Protein AF-A0A268TWY1-F1 (afdb_monomer_lite)

Sequence (242 aa):
MKTYKTYKIPLEKITDVQGEFKSITSDSEFVYIQSEIELKDPFMETQLPTHYLESIKEALDYAKIKATTQMNQACDKHLEKLTSNALGTPHIYDMAQEDQINLMGLVLAGIDSFFRCAPIDDPFNKQNIPHTKVQLKKLYADALEYKAKMLFKCGELKEAINQAQTLQALQAIDWIDEKESEDKEKAEDIRDKEGIQTQEITPSQNNQNNENSNQEKTQDVIEGIKDDEEITKQTTLQKERK

pLDDT: mean 78.97, std 26.67, range [24.75, 98.81]

Secondary structure (DSSP, 8-state):
-PPPEEEEEEGGGGGG--S---EEEE-SSEEEEEESSPP-TT-EEEPPPHHHHHHHHHHHHHHHHHHHHHHHHHHHHHHSEEEE-TTSS-EEEE-SHHHHHHHHHHHHHT--EEEEEEETTSTT--EEEEE-HHHHHHHHHHHHHHHHHHHHHHHHHHHHHHH--SHHHHHT-----HHHHHHHHHHHHHHHHS-------------------------------------------PPP--

Structure (mmCIF, N/CA/C/O backbone):
data_AF-A0A268TWY1-F1
#
_entry.id   AF-A0A268TWY1-F1
#
loop_
_atom_site.group_PDB
_atom_site.id
_atom_site.type_symbol
_atom_site.label_atom_id
_atom_site.label_alt_id
_atom_site.label_comp_id
_atom_site.label_asym_id
_atom_site.label_entity_id
_atom_site.label_seq_id
_atom_site.pdbx_PDB_ins_code
_atom_site.Cartn_x
_atom_site.Cartn_y
_atom_site.Cartn_z
_atom_site.occupancy
_atom_site.B_iso_or_equiv
_atom_site.auth_seq_id
_atom_site.auth_comp_id
_atom_site.auth_asym_id
_atom_site.auth_atom_id
_atom_site.pdbx_PDB_model_num
ATOM 1 N N . MET A 1 1 ? -28.627 -14.259 16.189 1.00 51.75 1 MET A N 1
ATOM 2 C CA . MET A 1 1 ? -27.837 -13.036 16.448 1.00 51.75 1 MET A CA 1
ATOM 3 C C . MET A 1 1 ? -27.935 -12.763 17.940 1.00 51.75 1 MET A C 1
ATOM 5 O O . MET A 1 1 ? -29.055 -12.672 18.426 1.00 51.75 1 MET A O 1
ATOM 9 N N . LYS A 1 2 ? -26.824 -12.768 18.684 1.00 69.81 2 LYS A N 1
ATOM 10 C CA . LYS A 1 2 ? -26.854 -12.486 20.128 1.00 69.81 2 LYS A CA 1
ATOM 11 C C . LYS A 1 2 ? -27.040 -10.984 20.333 1.00 69.81 2 LYS A C 1
ATOM 13 O O . LYS A 1 2 ? -26.284 -10.201 19.767 1.00 69.81 2 LYS A O 1
ATOM 18 N N . THR A 1 3 ? -28.060 -10.591 21.086 1.00 81.00 3 THR A N 1
ATOM 19 C CA . THR A 1 3 ? -28.339 -9.189 21.418 1.00 81.00 3 THR A CA 1
ATOM 20 C C . THR A 1 3 ? -27.816 -8.899 22.815 1.00 81.00 3 THR A C 1
ATOM 22 O O . THR A 1 3 ? -28.296 -9.488 23.780 1.00 81.00 3 THR A O 1
ATOM 25 N N . TYR A 1 4 ? -26.844 -8.000 22.918 1.00 89.06 4 TYR A N 1
ATOM 26 C CA . TYR A 1 4 ? -26.320 -7.542 24.199 1.00 89.06 4 TYR A CA 1
ATOM 27 C C . TYR A 1 4 ? -27.035 -6.262 24.621 1.00 89.06 4 TYR A C 1
ATOM 29 O O . TYR A 1 4 ? -27.199 -5.344 23.818 1.00 89.06 4 TYR A O 1
ATOM 37 N N . LYS A 1 5 ? -27.427 -6.200 25.892 1.00 93.12 5 LYS A N 1
ATOM 38 C CA . LYS A 1 5 ? -27.892 -4.981 26.553 1.00 93.12 5 LYS A CA 1
ATOM 39 C C . LYS A 1 5 ? -26.765 -4.407 27.399 1.00 93.12 5 LYS A C 1
ATOM 41 O O . LYS A 1 5 ? -25.999 -5.162 28.003 1.00 93.12 5 LYS A O 1
ATOM 46 N N . THR A 1 6 ? -26.674 -3.084 27.447 1.00 94.44 6 THR A N 1
ATOM 47 C CA . THR A 1 6 ? -25.702 -2.382 28.287 1.00 94.44 6 THR A CA 1
ATOM 48 C C . THR A 1 6 ? -26.359 -2.020 29.613 1.00 94.44 6 THR A C 1
ATOM 50 O O . THR A 1 6 ? -27.484 -1.524 29.645 1.00 94.44 6 THR A O 1
ATOM 53 N N . TYR A 1 7 ? -25.646 -2.252 30.707 1.00 96.00 7 TYR A N 1
ATOM 54 C CA . TYR A 1 7 ? -26.075 -1.885 32.051 1.00 96.00 7 TYR A CA 1
ATOM 55 C C . TYR A 1 7 ? -24.999 -1.051 32.726 1.00 96.00 7 TYR A C 1
ATOM 57 O O . TYR A 1 7 ? -23.812 -1.214 32.443 1.00 96.00 7 TYR A O 1
ATOM 65 N N . LYS A 1 8 ? -25.420 -0.193 33.649 1.00 96.44 8 LYS A N 1
ATOM 66 C CA . LYS A 1 8 ? -24.540 0.493 34.590 1.00 96.44 8 LYS A CA 1
ATOM 67 C C . LYS A 1 8 ? -24.849 0.061 36.019 1.00 96.44 8 LYS A C 1
ATOM 69 O O . LYS A 1 8 ? -26.013 -0.144 36.359 1.00 96.44 8 LYS A O 1
ATOM 74 N N . ILE A 1 9 ? -23.817 -0.060 36.843 1.00 96.38 9 ILE A N 1
ATOM 75 C CA . ILE A 1 9 ? -23.914 -0.346 38.278 1.00 96.38 9 ILE A CA 1
ATOM 76 C C . ILE A 1 9 ? -23.147 0.736 39.050 1.00 96.38 9 ILE A C 1
ATOM 78 O O . ILE A 1 9 ? -22.030 1.064 38.637 1.00 96.38 9 ILE A O 1
ATOM 82 N N . PRO A 1 10 ? -23.715 1.323 40.122 1.00 96.56 10 PRO A N 1
ATOM 83 C CA . PRO A 1 10 ? -22.981 2.259 40.970 1.00 96.56 10 PRO A CA 1
ATOM 84 C C . PRO A 1 10 ? -21.735 1.600 41.563 1.00 96.56 10 PRO A C 1
ATOM 86 O O . PRO A 1 10 ? -21.787 0.436 41.970 1.00 96.56 10 PRO A O 1
ATOM 89 N N . LEU A 1 11 ? -20.629 2.336 41.660 1.00 94.00 11 LEU A N 1
ATOM 90 C CA . LEU A 1 11 ? -19.379 1.833 42.241 1.00 94.00 11 LEU A CA 1
ATOM 91 C C . LEU A 1 11 ? -19.575 1.299 43.667 1.00 94.00 11 LEU A C 1
ATOM 93 O O . LEU A 1 11 ? -19.038 0.241 43.995 1.00 94.00 11 LEU A O 1
ATOM 97 N N . GLU A 1 12 ? -20.405 1.954 44.488 1.00 94.88 12 GLU A N 1
ATOM 98 C CA . GLU A 1 12 ? -20.707 1.477 45.844 1.00 94.88 12 GLU A CA 1
ATOM 99 C C . GLU A 1 12 ? -21.495 0.155 45.895 1.00 94.88 12 GLU A C 1
ATOM 101 O O . GLU A 1 12 ? -21.585 -0.458 46.955 1.00 94.88 12 GLU A O 1
ATOM 106 N N . LYS A 1 13 ? -22.074 -0.288 44.771 1.00 94.12 13 LYS A N 1
ATOM 107 C CA . LYS A 1 13 ? -22.907 -1.496 44.668 1.00 94.12 13 LYS A CA 1
ATOM 108 C C . LYS A 1 13 ? -22.196 -2.689 44.042 1.00 94.12 13 LYS A C 1
ATOM 110 O O . LYS A 1 13 ? -22.770 -3.772 43.991 1.00 94.12 13 LYS A O 1
ATOM 115 N N . ILE A 1 14 ? -20.943 -2.541 43.610 1.00 90.62 14 ILE A N 1
ATOM 116 C CA . ILE A 1 14 ? -20.189 -3.630 42.965 1.00 90.62 14 ILE A CA 1
ATOM 117 C C . ILE A 1 14 ? -19.980 -4.819 43.910 1.00 90.62 14 ILE A C 1
ATOM 119 O O . ILE A 1 14 ? -20.007 -5.964 43.474 1.00 90.62 14 ILE A O 1
ATOM 123 N N . THR A 1 15 ? -19.802 -4.573 45.208 1.00 90.31 15 THR A N 1
ATOM 124 C CA . THR A 1 15 ? -19.641 -5.646 46.202 1.00 90.31 15 THR A CA 1
ATOM 125 C C . THR A 1 15 ? -20.940 -6.385 46.516 1.00 90.31 15 THR A C 1
ATOM 127 O O . THR A 1 15 ? -20.891 -7.461 47.106 1.00 90.31 15 THR A O 1
ATOM 130 N N . ASP A 1 16 ? -22.089 -5.824 46.127 1.00 90.25 16 ASP A N 1
ATOM 131 C CA . ASP A 1 16 ? -23.415 -6.383 46.410 1.00 90.25 16 ASP A CA 1
ATOM 132 C C . ASP A 1 16 ? -23.839 -7.421 45.351 1.00 90.25 16 ASP A C 1
ATOM 134 O O . ASP A 1 16 ? -24.857 -8.095 45.512 1.00 90.25 16 ASP A O 1
ATOM 138 N N . VAL A 1 17 ? -23.069 -7.572 44.267 1.00 89.56 17 VAL A N 1
ATOM 139 C CA . VAL A 1 17 ? -23.379 -8.477 43.153 1.00 89.56 17 VAL A CA 1
ATOM 140 C C . VAL A 1 17 ? -22.420 -9.666 43.098 1.00 89.56 17 VAL A C 1
ATOM 142 O O . VAL A 1 17 ? -21.231 -9.549 43.380 1.00 89.56 17 VAL A O 1
ATOM 145 N N . GLN A 1 18 ? -22.942 -10.835 42.719 1.00 85.81 18 GLN A N 1
ATOM 146 C CA . GLN A 1 18 ? -22.162 -12.061 42.531 1.00 85.81 18 GLN A CA 1
ATOM 147 C C . GLN A 1 18 ? -22.182 -12.482 41.063 1.00 85.81 18 GLN A C 1
ATOM 149 O O . GLN A 1 18 ? -23.231 -12.461 40.420 1.00 85.81 18 GLN A O 1
ATOM 154 N N . GLY A 1 19 ? -21.024 -12.895 40.550 1.00 85.62 19 GLY A N 1
ATOM 155 C CA . GLY A 1 19 ? -20.860 -13.382 39.182 1.00 85.62 19 GLY A CA 1
ATOM 156 C C . GLY A 1 19 ? -19.637 -12.789 38.492 1.00 85.62 19 GLY A C 1
ATOM 157 O O . GLY A 1 19 ? -18.980 -11.888 39.013 1.00 85.62 19 GLY A O 1
ATOM 158 N N . GLU A 1 20 ? -19.340 -13.306 37.305 1.00 84.50 20 GLU A N 1
ATOM 159 C CA . GLU A 1 20 ? -18.300 -12.765 36.435 1.00 84.50 20 GLU A CA 1
ATOM 160 C C . GLU A 1 20 ? -18.941 -11.855 35.388 1.00 84.50 20 GLU A C 1
ATOM 162 O O . GLU A 1 20 ? -19.721 -12.301 34.545 1.00 84.50 20 GLU A O 1
ATOM 167 N N . PHE A 1 21 ? -18.608 -10.567 35.442 1.00 89.25 21 PHE A N 1
ATOM 168 C CA . PHE A 1 21 ? -19.095 -9.570 34.495 1.00 89.25 21 PHE A CA 1
ATOM 169 C C . PHE A 1 21 ? -17.917 -8.934 33.770 1.00 89.25 21 PHE A C 1
ATOM 171 O O . PHE A 1 21 ? -16.936 -8.520 34.387 1.00 89.25 21 PHE A O 1
ATOM 178 N N . LYS A 1 22 ? -18.028 -8.815 32.447 1.00 87.44 22 LYS A N 1
ATOM 179 C CA . LYS A 1 22 ? -17.039 -8.102 31.644 1.00 87.44 22 LYS A CA 1
ATOM 180 C C . LYS A 1 22 ? -17.378 -6.613 31.630 1.00 87.44 22 LYS A C 1
ATOM 182 O O . LYS A 1 22 ? -18.395 -6.216 31.058 1.00 87.44 22 LYS A O 1
ATOM 187 N N . SER A 1 23 ? -16.524 -5.800 32.247 1.00 91.44 23 SER A N 1
ATOM 188 C CA . SER A 1 23 ? -16.617 -4.344 32.153 1.00 91.44 23 SER A CA 1
ATOM 189 C C . SER A 1 23 ? -16.174 -3.844 30.781 1.00 91.44 23 SER A C 1
ATOM 191 O O . SER A 1 23 ? -15.291 -4.407 30.131 1.00 91.44 23 SER A O 1
ATOM 193 N N . ILE A 1 24 ? -16.847 -2.790 30.331 1.00 91.81 24 ILE A N 1
ATOM 194 C CA . ILE A 1 24 ? -16.605 -2.105 29.060 1.00 91.81 24 ILE A CA 1
ATOM 195 C C . ILE A 1 24 ? -15.850 -0.806 29.319 1.00 91.81 24 ILE A C 1
ATOM 197 O O . ILE A 1 24 ? -14.862 -0.512 28.653 1.00 91.81 24 ILE A O 1
ATOM 201 N N . THR A 1 25 ? -16.339 -0.035 30.290 1.00 94.38 25 THR A N 1
ATOM 202 C CA . THR A 1 25 ? -15.771 1.234 30.745 1.00 94.38 25 THR A CA 1
ATOM 203 C C . THR A 1 25 ? -16.265 1.538 32.161 1.00 94.38 25 THR A C 1
ATOM 205 O O . THR A 1 25 ? -17.149 0.852 32.686 1.00 94.38 25 THR A O 1
ATOM 208 N N . SER A 1 26 ? -15.720 2.581 32.773 1.00 93.12 26 SER A N 1
ATOM 209 C CA . SER A 1 26 ? -16.168 3.129 34.051 1.00 93.12 26 SER A CA 1
ATOM 210 C C . SER A 1 26 ? -15.988 4.640 34.064 1.00 93.12 26 SER A C 1
ATOM 212 O O . SER A 1 26 ? -15.044 5.153 33.464 1.00 93.12 26 SER A O 1
ATOM 214 N N . ASP A 1 27 ? -16.852 5.332 34.792 1.00 92.00 27 ASP A N 1
ATOM 215 C C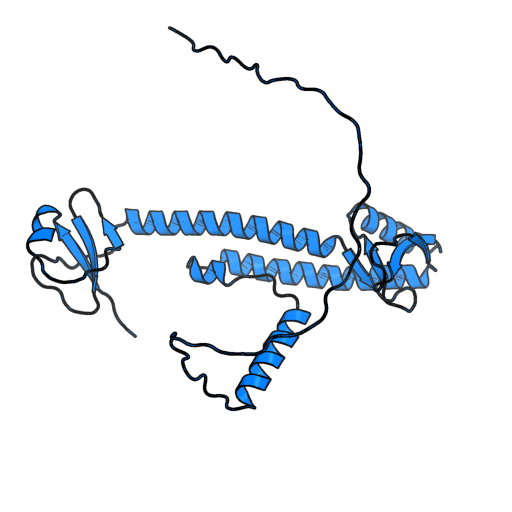A . ASP A 1 27 ? -16.653 6.728 35.172 1.00 92.00 27 ASP A CA 1
ATOM 216 C C . ASP A 1 27 ? -16.493 6.838 36.700 1.00 92.00 27 ASP A C 1
ATOM 218 O O . ASP A 1 27 ? -16.206 5.847 37.374 1.00 92.00 27 ASP A O 1
ATOM 222 N N . SER A 1 28 ? -16.600 8.048 37.253 1.00 91.69 28 SER A N 1
ATOM 223 C CA . SER A 1 28 ? -16.446 8.281 38.693 1.00 91.69 28 SER A CA 1
ATOM 224 C C . SER A 1 28 ? -17.581 7.714 39.546 1.00 91.69 28 SER A C 1
ATOM 226 O O . SER A 1 28 ? -17.425 7.637 40.761 1.00 91.69 28 SER A O 1
ATOM 228 N N . GLU A 1 29 ? -18.713 7.358 38.941 1.00 94.69 29 GLU A N 1
ATOM 229 C CA . GLU A 1 29 ? -19.929 6.937 39.641 1.00 94.69 29 GLU A CA 1
ATOM 230 C C . GLU A 1 29 ? -20.347 5.508 39.270 1.00 94.69 29 GLU A C 1
ATOM 232 O O . GLU A 1 29 ? -20.854 4.772 40.118 1.00 94.69 29 GLU A O 1
ATOM 237 N N . PHE A 1 30 ? -20.106 5.082 38.029 1.00 96.12 30 PHE A N 1
ATOM 238 C CA . PHE A 1 30 ? -20.634 3.841 37.478 1.00 96.12 30 PHE A CA 1
ATOM 239 C C . PHE A 1 30 ? -19.580 2.979 36.782 1.00 96.12 30 PHE A C 1
ATOM 241 O O . PHE A 1 30 ? -18.659 3.464 36.124 1.00 96.12 30 PHE A O 1
ATOM 248 N N . VAL A 1 31 ? -19.803 1.665 36.828 1.00 95.19 31 VAL A N 1
ATOM 249 C CA . VAL A 1 31 ? -19.175 0.688 35.929 1.00 95.19 31 VAL A CA 1
ATOM 250 C C . VAL A 1 31 ? -20.198 0.229 34.898 1.00 95.19 31 VAL A C 1
ATOM 252 O O . VAL A 1 31 ? -21.339 -0.081 35.242 1.00 95.19 31 VAL A O 1
ATOM 255 N N . TYR A 1 32 ? -19.786 0.168 33.633 1.00 95.56 32 TYR A N 1
ATOM 256 C CA . TYR A 1 32 ? -20.631 -0.230 32.511 1.00 95.56 32 TYR A CA 1
ATOM 257 C C . TYR A 1 32 ? -20.261 -1.631 32.044 1.00 95.56 32 TYR A C 1
ATOM 259 O O . TYR A 1 32 ? -19.088 -1.930 31.811 1.00 95.56 32 TYR A O 1
ATOM 267 N N . ILE A 1 33 ? -21.267 -2.481 31.876 1.00 94.75 33 ILE A N 1
ATOM 268 C CA . ILE A 1 33 ? -21.121 -3.879 31.463 1.00 94.75 33 ILE A CA 1
ATOM 269 C C . ILE A 1 33 ? -22.103 -4.203 30.333 1.00 94.75 33 ILE A C 1
ATOM 271 O O . ILE A 1 33 ? -23.112 -3.518 30.158 1.00 94.75 33 ILE A O 1
ATOM 275 N N . GLN A 1 34 ? -21.838 -5.277 29.591 1.00 93.44 34 GLN A N 1
ATOM 276 C CA . GLN A 1 34 ? -22.787 -5.851 28.633 1.00 93.44 34 GLN A CA 1
ATOM 277 C C . GLN A 1 34 ? -23.204 -7.248 29.065 1.00 93.44 34 GLN A C 1
ATOM 279 O O . GLN A 1 34 ? -22.385 -8.033 29.540 1.00 93.44 34 GLN A O 1
ATOM 284 N N . SER A 1 35 ? -24.479 -7.564 28.857 1.00 91.12 35 SER A N 1
ATOM 285 C CA . SER A 1 35 ? -25.044 -8.874 29.164 1.00 91.12 35 SER A CA 1
ATOM 286 C C . SER A 1 35 ? -26.061 -9.293 28.103 1.00 91.12 35 SER A C 1
ATOM 288 O O . SER A 1 35 ? -26.823 -8.468 27.597 1.00 91.12 35 SER A O 1
ATOM 290 N N . GLU A 1 36 ? -26.063 -10.584 27.761 1.00 91.06 36 GLU A N 1
ATOM 291 C CA . GLU A 1 36 ? -27.090 -11.213 26.910 1.00 91.06 36 GLU A CA 1
ATOM 292 C C . GLU A 1 36 ? -28.387 -11.465 27.688 1.00 91.06 36 GLU A C 1
ATOM 294 O O . GLU A 1 36 ? -29.464 -11.547 27.101 1.00 91.06 36 GLU A O 1
ATOM 299 N N . ILE A 1 37 ? -28.277 -11.601 29.012 1.00 90.38 37 ILE A N 1
ATOM 300 C CA . ILE A 1 37 ? -29.405 -11.826 29.911 1.00 90.38 37 ILE A CA 1
ATOM 301 C C . ILE A 1 37 ? -29.848 -10.522 30.565 1.00 90.38 37 ILE A C 1
ATOM 303 O O . ILE A 1 37 ? -29.058 -9.588 30.747 1.00 90.38 37 ILE A O 1
ATOM 307 N N . GLU A 1 38 ? -31.122 -10.479 30.939 1.00 91.31 38 GLU A N 1
ATOM 308 C CA . GLU A 1 38 ? -31.678 -9.366 31.694 1.00 91.31 38 GLU A CA 1
ATOM 309 C C . GLU A 1 38 ? -31.109 -9.355 33.111 1.00 91.31 38 GLU A C 1
ATOM 311 O O . GLU A 1 38 ? -31.254 -10.324 33.861 1.00 91.31 38 GLU A O 1
ATOM 316 N N . LEU A 1 39 ? -30.436 -8.261 33.460 1.00 91.81 39 LEU A N 1
ATOM 317 C CA . LEU A 1 39 ? -29.896 -8.054 34.794 1.00 91.81 39 LEU A CA 1
ATOM 318 C C . LEU A 1 39 ? -30.879 -7.216 35.603 1.00 91.81 39 LEU A C 1
ATOM 320 O O . LEU A 1 39 ? -31.464 -6.258 35.101 1.00 91.81 39 LEU A O 1
ATOM 324 N N . LYS A 1 40 ? -31.080 -7.618 36.856 1.00 91.31 40 LYS A N 1
ATOM 325 C CA . LYS A 1 40 ? -31.964 -6.932 37.801 1.00 91.31 40 LYS A CA 1
ATOM 326 C C . LYS A 1 40 ? -31.157 -5.975 38.674 1.00 91.31 40 LYS A C 1
ATOM 328 O O . LYS A 1 40 ? -29.941 -5.885 38.536 1.00 91.31 40 LYS A O 1
ATOM 333 N N . ASP A 1 41 ? -31.839 -5.282 39.577 1.00 91.12 41 ASP A N 1
ATOM 334 C CA . ASP A 1 41 ? -31.214 -4.448 40.607 1.00 91.12 41 ASP A CA 1
ATOM 335 C C . ASP A 1 41 ? -29.976 -5.135 41.231 1.00 91.12 41 ASP A C 1
ATOM 337 O O . ASP A 1 41 ? -30.044 -6.338 41.519 1.00 91.12 41 ASP A O 1
ATOM 341 N N . PRO A 1 42 ? -28.837 -4.428 41.387 1.00 93.88 42 PRO A N 1
ATOM 342 C CA . PRO A 1 42 ? -28.617 -2.982 41.212 1.00 93.88 42 PRO A CA 1
ATOM 343 C C . PRO A 1 42 ? -28.226 -2.537 39.785 1.00 93.88 42 PRO A C 1
ATOM 345 O O . PRO A 1 42 ? -27.809 -1.394 39.585 1.00 93.88 42 PRO A O 1
ATOM 348 N N . PHE A 1 43 ? -28.317 -3.416 38.780 1.00 95.75 43 PHE A N 1
ATOM 349 C CA . PHE A 1 43 ? -27.979 -3.077 37.395 1.00 95.75 43 PHE A CA 1
ATOM 350 C C . PHE A 1 43 ? -29.089 -2.253 36.733 1.00 95.75 43 PHE A C 1
ATOM 352 O O . PHE A 1 43 ? -30.253 -2.649 36.710 1.00 95.75 43 PHE A O 1
ATOM 359 N N . MET A 1 44 ? -28.717 -1.120 36.136 1.00 94.75 44 MET A N 1
ATOM 360 C CA . MET A 1 44 ? -29.630 -0.232 35.415 1.00 94.75 44 MET A CA 1
ATOM 361 C C . MET A 1 44 ? -29.345 -0.291 33.917 1.00 94.75 44 MET A C 1
ATOM 363 O O . MET A 1 44 ? -28.248 0.072 33.489 1.00 94.75 44 MET A O 1
ATOM 367 N N . GLU A 1 45 ? -30.321 -0.735 33.119 1.00 95.56 45 GLU A N 1
ATOM 368 C CA . GLU A 1 45 ? -30.208 -0.730 31.655 1.00 95.56 45 GLU A CA 1
ATOM 369 C C . GLU A 1 45 ? -29.953 0.703 31.159 1.00 95.56 45 GLU A C 1
ATOM 371 O O . GLU A 1 45 ? -30.578 1.666 31.609 1.00 95.56 45 GLU A O 1
ATOM 376 N N . THR A 1 46 ? -28.987 0.858 30.260 1.00 94.62 46 THR A N 1
ATOM 377 C CA . THR A 1 46 ? -28.544 2.156 29.748 1.00 94.62 46 THR A CA 1
ATOM 378 C C . THR A 1 46 ? -28.000 2.011 28.330 1.00 94.62 46 THR A C 1
ATOM 380 O O . THR A 1 46 ? -27.758 0.910 27.842 1.00 94.62 46 THR A O 1
ATOM 383 N N . GLN A 1 47 ? -27.769 3.136 27.662 1.00 92.75 47 GLN A N 1
ATOM 384 C CA . GLN A 1 47 ? -26.915 3.181 26.477 1.00 92.75 47 GLN A CA 1
ATOM 385 C C . GLN A 1 47 ? -25.440 3.268 26.882 1.00 92.75 47 GLN A C 1
ATOM 387 O O . GLN A 1 47 ? -25.118 3.623 28.021 1.00 92.75 47 GLN A O 1
ATOM 392 N N . LEU A 1 48 ? -24.546 2.946 25.942 1.00 91.31 48 LEU A N 1
ATOM 393 C CA . LEU A 1 48 ? -23.113 3.161 26.134 1.00 91.31 48 LEU A CA 1
ATOM 394 C C . LEU A 1 48 ? -22.829 4.650 26.391 1.00 91.31 48 LEU A C 1
ATOM 396 O O . LEU A 1 48 ? -23.426 5.500 25.726 1.00 91.31 48 LEU A O 1
ATOM 400 N N . PRO A 1 49 ? -21.913 4.979 27.316 1.00 91.62 49 PRO A N 1
ATOM 401 C CA . PRO A 1 49 ? -21.551 6.364 27.580 1.00 91.62 49 PRO A CA 1
ATOM 402 C C . PRO A 1 49 ? -20.958 7.055 26.357 1.00 91.62 49 PRO A C 1
ATOM 404 O O . PRO A 1 49 ? -20.121 6.479 25.660 1.00 91.62 49 PRO A O 1
ATOM 407 N N . THR A 1 50 ? -21.311 8.326 26.153 1.00 92.56 50 THR A N 1
ATOM 408 C CA . THR A 1 50 ? -20.787 9.136 25.042 1.00 92.56 50 THR A CA 1
ATOM 409 C C . THR A 1 50 ? -19.259 9.183 25.034 1.00 92.56 50 THR A C 1
ATOM 411 O O . THR A 1 50 ? -18.662 8.931 23.994 1.00 92.56 50 THR A O 1
ATOM 414 N N . HIS A 1 51 ? -18.622 9.384 26.195 1.00 90.19 51 HIS A N 1
ATOM 415 C CA . HIS A 1 51 ? -17.157 9.445 26.314 1.00 90.19 51 HIS A CA 1
ATOM 416 C C . HIS A 1 51 ? -16.458 8.160 25.833 1.00 90.19 51 HIS A C 1
ATOM 418 O O . HIS A 1 51 ? -15.333 8.198 25.344 1.00 90.19 51 HIS A O 1
ATOM 424 N N . TYR A 1 52 ? -17.117 7.005 25.972 1.00 92.12 52 TYR A N 1
ATOM 425 C CA . TYR A 1 52 ? -16.586 5.721 25.522 1.00 92.12 52 TYR A CA 1
ATOM 426 C C . TYR A 1 52 ? -16.732 5.547 24.008 1.00 92.12 52 TYR A C 1
ATOM 428 O O . TYR A 1 52 ? -15.833 5.039 23.344 1.00 92.12 52 TYR A O 1
ATOM 436 N N . LEU A 1 53 ? -17.850 6.004 23.440 1.00 92.38 53 LEU A N 1
ATOM 437 C CA . LEU A 1 53 ? -18.037 6.023 21.989 1.00 92.38 53 LEU A CA 1
ATOM 438 C C . LEU A 1 53 ? -17.040 6.975 21.314 1.00 92.38 53 LEU A C 1
ATOM 440 O O . LEU A 1 53 ? -16.479 6.638 20.273 1.00 92.38 53 LEU A O 1
ATOM 444 N N . GLU A 1 54 ? -16.794 8.133 21.926 1.00 94.50 54 GLU A N 1
ATOM 445 C CA . GLU A 1 54 ? -15.784 9.095 21.481 1.00 94.50 54 GLU A CA 1
ATOM 446 C C . GLU A 1 54 ? -14.377 8.498 21.549 1.00 94.50 54 GLU A C 1
ATOM 448 O O . GLU A 1 54 ? -13.664 8.546 20.550 1.00 94.50 54 GLU A O 1
ATOM 453 N N . SER A 1 55 ? -14.002 7.839 22.651 1.00 93.31 55 SER A N 1
ATOM 454 C CA . SER A 1 55 ? -12.667 7.240 22.774 1.00 93.31 55 SER A CA 1
ATOM 455 C C . SER A 1 55 ? -12.422 6.094 21.785 1.00 93.31 55 SER A C 1
ATOM 457 O O . SER A 1 55 ? -11.331 5.995 21.221 1.00 93.31 55 SER A O 1
ATOM 459 N N . ILE A 1 56 ? -13.431 5.258 21.496 1.00 94.06 56 ILE A N 1
ATOM 460 C CA . ILE A 1 56 ? -13.335 4.249 20.427 1.00 94.06 56 ILE A CA 1
ATOM 461 C C . ILE A 1 56 ? -13.149 4.922 19.069 1.00 94.06 56 ILE A C 1
ATOM 463 O O . ILE A 1 56 ? -12.325 4.473 18.268 1.00 94.06 56 ILE A O 1
ATOM 467 N N . LYS A 1 57 ? -13.924 5.975 18.791 1.00 95.31 57 LYS A N 1
ATOM 468 C CA . LYS A 1 57 ? -13.846 6.699 17.524 1.00 95.31 57 LYS A CA 1
ATOM 469 C C . LYS A 1 57 ? -12.465 7.325 17.336 1.00 95.31 57 LYS A C 1
ATOM 471 O O . LYS A 1 57 ? -11.858 7.124 16.291 1.00 95.31 57 LYS A O 1
ATOM 476 N N . GLU A 1 58 ? -11.940 8.004 18.351 1.00 96.25 58 GLU A N 1
ATOM 477 C CA . GLU A 1 58 ? -10.593 8.583 18.328 1.00 96.25 58 GLU A CA 1
ATOM 478 C C . GLU A 1 58 ? -9.514 7.516 18.115 1.00 96.25 58 GLU A C 1
ATOM 480 O O . GLU A 1 58 ? -8.6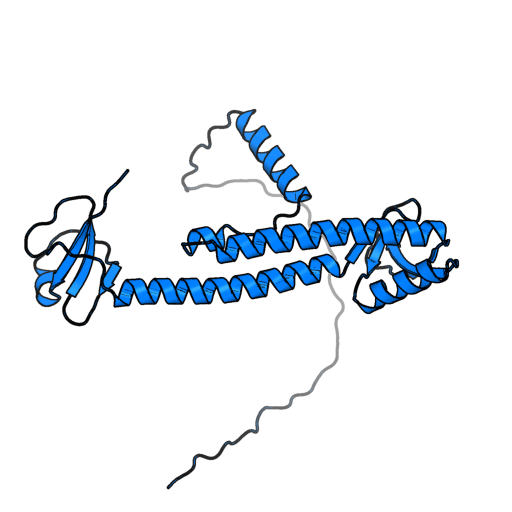04 7.701 17.305 1.00 96.25 58 GLU A O 1
ATOM 485 N N . ALA A 1 59 ? -9.634 6.367 18.789 1.00 96.25 59 ALA A N 1
ATOM 486 C CA . ALA A 1 59 ? -8.717 5.248 18.600 1.00 96.25 59 ALA A CA 1
ATOM 487 C C . ALA A 1 59 ? -8.764 4.699 17.164 1.00 96.25 59 ALA A C 1
ATOM 489 O O . ALA A 1 59 ? -7.716 4.399 16.585 1.00 96.25 59 ALA A O 1
ATOM 490 N N . LEU A 1 60 ? -9.959 4.588 16.573 1.00 97.31 60 LEU A N 1
ATOM 491 C CA . LEU A 1 60 ? -10.133 4.169 15.183 1.00 97.31 60 LEU A CA 1
ATOM 492 C C . LEU A 1 60 ? -9.549 5.195 14.206 1.00 97.31 60 LEU A C 1
ATOM 494 O O . LEU A 1 60 ? -8.818 4.807 13.297 1.00 97.31 60 LEU A O 1
ATOM 498 N N . ASP A 1 61 ? -9.826 6.483 14.400 1.00 97.62 61 ASP A N 1
ATOM 499 C CA . ASP A 1 61 ? -9.325 7.561 13.544 1.00 97.62 61 ASP A CA 1
ATOM 500 C C . ASP A 1 61 ? -7.789 7.614 13.573 1.00 97.62 61 ASP A C 1
ATOM 502 O O . ASP A 1 61 ? -7.138 7.647 12.524 1.00 97.62 61 ASP A O 1
ATOM 506 N N . TYR A 1 62 ? -7.186 7.512 14.762 1.00 97.62 62 TYR A N 1
ATOM 507 C CA . TYR A 1 62 ? -5.734 7.413 14.908 1.00 97.62 62 TYR A CA 1
ATOM 508 C C . TYR A 1 62 ? -5.166 6.174 14.199 1.00 97.62 62 TYR A C 1
ATOM 510 O O . TYR A 1 62 ? -4.169 6.262 13.472 1.00 97.62 62 TYR A O 1
ATOM 518 N N . ALA A 1 63 ? -5.809 5.015 14.366 1.00 97.69 63 ALA A N 1
ATOM 519 C CA . ALA A 1 63 ? -5.383 3.784 13.713 1.00 97.69 63 ALA A CA 1
ATOM 520 C C . ALA A 1 63 ? -5.467 3.885 12.180 1.00 97.69 63 ALA A C 1
ATOM 522 O O . ALA A 1 63 ? -4.546 3.433 11.498 1.00 97.69 63 ALA A O 1
ATOM 523 N N . LYS A 1 64 ? -6.506 4.528 11.630 1.00 98.06 64 LYS A N 1
ATOM 524 C CA . LYS A 1 64 ? -6.649 4.768 10.183 1.00 98.06 64 LYS A CA 1
ATOM 525 C C . LYS A 1 64 ? -5.541 5.649 9.626 1.00 98.06 64 LYS A C 1
ATOM 527 O O . LYS A 1 64 ? -5.011 5.345 8.557 1.00 98.06 64 LYS A O 1
ATOM 532 N N . ILE A 1 65 ? -5.162 6.711 10.340 1.00 97.94 65 ILE A N 1
ATOM 533 C CA . ILE A 1 65 ? -4.043 7.578 9.940 1.00 97.94 65 ILE A CA 1
ATOM 534 C C . ILE A 1 65 ? -2.760 6.750 9.855 1.00 97.94 65 ILE A C 1
ATOM 536 O O . ILE A 1 65 ? -2.090 6.753 8.822 1.00 97.94 65 ILE A O 1
ATOM 540 N N . LYS A 1 66 ? -2.459 5.979 10.907 1.00 97.44 66 LYS A N 1
ATOM 541 C CA . LYS A 1 66 ? -1.278 5.110 10.945 1.00 97.44 66 LYS A CA 1
ATOM 542 C C . LYS A 1 66 ? -1.282 4.091 9.800 1.00 97.44 66 LYS A C 1
ATOM 544 O O . LYS A 1 66 ? -0.282 3.980 9.093 1.00 97.44 66 LYS A O 1
ATOM 549 N N . ALA A 1 67 ? -2.402 3.398 9.593 1.00 96.94 67 ALA A N 1
ATOM 550 C CA . ALA A 1 67 ? -2.558 2.415 8.523 1.00 96.94 67 ALA A CA 1
ATOM 551 C C . ALA A 1 67 ? -2.382 3.053 7.137 1.00 96.94 67 ALA A C 1
ATOM 553 O O . ALA A 1 67 ? -1.685 2.507 6.289 1.00 96.94 67 ALA A O 1
ATOM 554 N N . THR A 1 68 ? -2.933 4.250 6.920 1.00 97.12 68 THR A N 1
ATOM 555 C CA . THR A 1 68 ? -2.777 4.988 5.658 1.00 97.12 68 THR A CA 1
ATOM 556 C C . THR A 1 68 ? -1.317 5.352 5.395 1.00 97.12 68 THR A C 1
ATOM 558 O O . THR A 1 68 ? -0.840 5.205 4.271 1.00 97.12 68 THR A O 1
ATOM 561 N N . THR A 1 69 ? -0.581 5.806 6.415 1.00 96.94 69 THR A N 1
ATOM 562 C CA . THR A 1 69 ? 0.854 6.101 6.286 1.00 96.94 69 THR A CA 1
ATOM 563 C C . THR A 1 69 ? 1.652 4.852 5.923 1.00 96.94 69 THR A C 1
ATOM 565 O O . THR A 1 69 ? 2.464 4.904 5.002 1.00 96.94 69 THR A O 1
ATOM 568 N N . GLN A 1 70 ? 1.400 3.733 6.605 1.00 95.44 70 GLN A N 1
ATOM 569 C CA . GLN A 1 70 ? 2.060 2.456 6.317 1.00 95.44 70 GLN A CA 1
ATOM 570 C C . GLN A 1 70 ? 1.723 1.953 4.909 1.00 95.44 70 GLN A C 1
ATOM 572 O O . GLN A 1 70 ? 2.614 1.522 4.182 1.00 95.44 70 GLN A O 1
ATOM 577 N N . MET A 1 71 ? 0.461 2.080 4.494 1.00 96.12 71 MET A N 1
ATOM 578 C CA . MET A 1 71 ? 0.013 1.708 3.155 1.00 96.12 71 MET A CA 1
ATOM 579 C C . MET A 1 71 ? 0.708 2.546 2.080 1.00 96.12 71 MET A C 1
ATOM 581 O O . MET A 1 71 ? 1.224 1.985 1.124 1.00 96.12 71 MET A O 1
ATOM 585 N N . ASN A 1 72 ? 0.811 3.870 2.255 1.00 95.44 72 ASN A N 1
ATOM 586 C CA . ASN A 1 72 ? 1.544 4.722 1.311 1.00 95.44 72 ASN A CA 1
ATOM 587 C C . ASN A 1 72 ? 3.010 4.277 1.164 1.00 95.44 72 ASN A C 1
ATOM 589 O O . ASN A 1 72 ? 3.489 4.131 0.045 1.00 95.44 72 ASN A O 1
ATOM 593 N N . GLN A 1 73 ? 3.694 3.991 2.279 1.00 95.19 73 GLN A N 1
ATOM 594 C CA . GLN A 1 73 ? 5.077 3.498 2.258 1.00 95.19 73 GLN A CA 1
ATOM 595 C C . GLN A 1 73 ? 5.205 2.158 1.522 1.00 95.19 73 GLN A C 1
ATOM 597 O O . GLN A 1 73 ? 6.161 1.954 0.774 1.00 95.19 73 GLN A O 1
ATOM 602 N N . ALA A 1 74 ? 4.249 1.246 1.718 1.00 93.75 74 ALA A N 1
ATOM 603 C CA . ALA A 1 74 ? 4.212 -0.017 0.991 1.00 93.75 74 ALA A CA 1
ATOM 604 C C . ALA A 1 74 ? 4.020 0.218 -0.515 1.00 93.75 74 ALA A C 1
ATOM 606 O O . ALA A 1 74 ? 4.798 -0.301 -1.315 1.00 93.75 74 ALA A O 1
ATOM 607 N N . CYS A 1 75 ? 3.050 1.053 -0.903 1.00 94.19 75 CYS A N 1
ATOM 608 C CA . CYS A 1 75 ? 2.804 1.391 -2.304 1.00 94.19 75 CYS A CA 1
ATOM 609 C C . CYS A 1 75 ? 4.050 1.976 -2.982 1.00 94.19 75 CYS A C 1
ATOM 611 O O . CYS A 1 75 ? 4.407 1.537 -4.075 1.00 94.19 75 CYS A O 1
ATOM 613 N N . ASP A 1 76 ? 4.732 2.919 -2.326 1.00 94.00 76 ASP A N 1
ATOM 614 C CA . ASP A 1 76 ? 5.952 3.537 -2.851 1.00 94.00 76 ASP A CA 1
ATOM 615 C C . ASP A 1 76 ? 7.048 2.484 -3.061 1.00 94.00 76 ASP A C 1
ATOM 617 O O . ASP A 1 76 ? 7.612 2.383 -4.151 1.00 94.00 76 ASP A O 1
ATOM 621 N N . LYS A 1 77 ? 7.268 1.609 -2.073 1.00 93.44 77 LYS A N 1
ATOM 622 C CA . LYS A 1 77 ? 8.247 0.516 -2.159 1.00 93.44 77 LYS A CA 1
ATOM 623 C C . LYS A 1 77 ? 7.964 -0.445 -3.318 1.00 93.44 77 LYS A C 1
ATOM 625 O O . LYS A 1 77 ? 8.899 -0.900 -3.977 1.00 93.44 77 LYS A O 1
ATOM 630 N N . HIS A 1 78 ? 6.695 -0.753 -3.596 1.00 92.75 78 HIS A N 1
ATOM 631 C CA . HIS A 1 78 ? 6.330 -1.597 -4.737 1.00 92.75 78 HIS A CA 1
ATOM 632 C C . HIS A 1 78 ? 6.619 -0.934 -6.086 1.00 92.75 78 HIS A C 1
ATOM 634 O O . HIS A 1 78 ? 6.823 -1.650 -7.062 1.00 92.75 78 HIS A O 1
ATOM 640 N N . LEU A 1 79 ? 6.668 0.399 -6.156 1.00 94.69 79 LEU A N 1
ATOM 641 C CA . LEU A 1 79 ? 6.951 1.151 -7.381 1.00 94.69 79 LEU A CA 1
ATOM 642 C C . LEU A 1 79 ? 8.446 1.391 -7.631 1.00 94.69 79 LEU A C 1
ATOM 644 O O . LEU A 1 79 ? 8.813 1.770 -8.742 1.00 94.69 79 LEU A O 1
ATOM 648 N N . GLU A 1 80 ? 9.308 1.154 -6.641 1.00 95.44 80 GLU A N 1
ATOM 649 C CA . GLU A 1 80 ? 10.759 1.362 -6.749 1.00 95.44 80 GLU A CA 1
ATOM 650 C C . GLU A 1 80 ? 11.480 0.296 -7.578 1.00 95.44 80 GLU A C 1
ATOM 652 O O . GLU A 1 80 ? 12.650 0.478 -7.916 1.00 95.44 80 GLU A O 1
ATOM 657 N N . LYS A 1 81 ? 10.834 -0.833 -7.891 1.00 95.19 81 LYS A N 1
ATOM 658 C CA . LYS A 1 81 ? 11.431 -1.926 -8.669 1.00 95.19 81 LYS A CA 1
ATOM 659 C C . LYS A 1 81 ? 10.394 -2.592 -9.555 1.00 95.19 81 LYS A C 1
ATOM 661 O O . LYS A 1 81 ? 9.219 -2.652 -9.208 1.00 95.19 81 LYS A O 1
ATOM 666 N N . LEU A 1 82 ? 10.846 -3.149 -10.674 1.00 96.19 82 LEU A N 1
ATOM 667 C CA . LEU A 1 82 ? 10.011 -3.998 -11.523 1.00 96.19 82 LEU A CA 1
ATOM 668 C C . LEU A 1 82 ? 10.811 -5.179 -12.071 1.00 96.19 82 LEU A C 1
ATOM 670 O O . LEU A 1 82 ? 12.030 -5.090 -12.224 1.00 96.19 82 LEU A O 1
ATOM 674 N N . THR A 1 83 ? 10.119 -6.260 -12.420 1.00 97.31 83 THR A N 1
ATOM 675 C CA . THR A 1 83 ? 10.699 -7.373 -13.179 1.00 97.31 83 THR A CA 1
ATOM 676 C C . THR A 1 83 ? 10.183 -7.346 -14.611 1.00 97.31 83 THR A C 1
ATOM 678 O O . THR A 1 83 ? 8.975 -7.331 -14.826 1.00 97.31 83 THR A O 1
ATOM 681 N N . SER A 1 84 ? 11.083 -7.372 -15.592 1.00 98.25 84 SER A N 1
ATOM 682 C CA . SER A 1 84 ? 10.730 -7.399 -17.016 1.00 98.25 84 SER A CA 1
ATOM 683 C C . SER A 1 84 ? 11.590 -8.399 -17.781 1.00 98.25 84 SER A C 1
ATOM 685 O O . SER A 1 84 ? 12.749 -8.640 -17.447 1.00 98.25 84 SER A O 1
ATOM 687 N N . ASN A 1 85 ? 11.010 -8.943 -18.851 1.00 97.94 85 ASN A N 1
ATOM 688 C CA . ASN A 1 85 ? 11.681 -9.811 -19.816 1.00 97.94 85 ASN A CA 1
ATOM 689 C C . ASN A 1 85 ? 12.174 -9.031 -21.047 1.00 97.94 85 ASN A C 1
ATOM 691 O O . ASN A 1 85 ? 12.285 -9.601 -22.132 1.00 97.94 85 ASN A O 1
ATOM 695 N N . ALA A 1 86 ? 12.415 -7.720 -20.936 1.00 98.00 86 ALA A N 1
ATOM 696 C CA . ALA A 1 86 ? 12.843 -6.881 -22.059 1.00 98.00 86 ALA A CA 1
ATOM 697 C C . ALA A 1 86 ? 14.122 -7.396 -22.744 1.00 98.00 86 ALA A C 1
ATOM 699 O O . ALA A 1 86 ? 14.236 -7.309 -23.963 1.00 98.00 86 ALA A O 1
ATOM 700 N N . LEU A 1 87 ? 15.047 -7.998 -21.991 1.00 97.88 87 LEU A N 1
ATOM 701 C CA . LEU A 1 87 ? 16.271 -8.616 -22.518 1.00 97.88 87 LEU A CA 1
ATOM 702 C C . LEU A 1 87 ? 16.078 -10.057 -23.032 1.00 97.88 87 LEU A C 1
ATOM 704 O O . LEU A 1 87 ? 17.038 -10.686 -23.465 1.00 97.88 87 LEU A O 1
ATOM 708 N N . GLY A 1 88 ? 14.851 -10.585 -23.009 1.00 97.12 88 GLY A N 1
ATOM 709 C CA . GLY A 1 88 ? 14.525 -11.972 -23.362 1.00 97.12 88 GLY A CA 1
ATOM 710 C C . GLY A 1 88 ? 14.489 -12.929 -22.166 1.00 97.12 88 GLY A C 1
ATOM 711 O O . GLY A 1 88 ? 13.885 -13.993 -22.266 1.00 97.12 88 GLY A O 1
ATOM 712 N N . THR A 1 89 ? 15.055 -12.538 -21.023 1.00 96.62 89 THR A N 1
ATOM 713 C CA . THR A 1 89 ? 14.974 -13.260 -19.743 1.00 96.62 89 THR A CA 1
ATOM 714 C C . THR A 1 89 ? 14.619 -12.304 -18.596 1.00 96.62 89 THR A C 1
ATOM 716 O O . THR A 1 89 ? 14.827 -11.092 -18.742 1.00 96.62 89 THR A O 1
ATOM 719 N N . PRO A 1 90 ? 14.089 -12.806 -17.463 1.00 97.56 90 PRO A N 1
ATOM 720 C CA . PRO A 1 90 ? 13.667 -11.953 -16.357 1.00 97.56 90 PRO A CA 1
ATOM 721 C C . PRO A 1 90 ? 14.830 -11.206 -15.710 1.00 97.56 90 PRO A C 1
ATOM 723 O O . PRO A 1 90 ? 15.781 -11.811 -15.218 1.00 97.56 90 PRO A O 1
ATOM 726 N N . HIS A 1 91 ? 14.707 -9.883 -15.673 1.00 98.25 91 HIS A N 1
ATOM 727 C CA . HIS A 1 91 ? 15.628 -8.982 -14.992 1.00 98.25 91 HIS A CA 1
ATOM 728 C C . HIS A 1 91 ? 14.869 -8.049 -14.055 1.00 98.25 91 HIS A C 1
ATOM 730 O O . HIS A 1 91 ? 13.731 -7.662 -14.328 1.00 98.25 91 HIS A O 1
ATOM 736 N N . ILE A 1 92 ? 15.516 -7.674 -12.955 1.00 97.75 92 ILE A N 1
ATOM 737 C CA . ILE A 1 92 ? 15.027 -6.703 -11.983 1.00 97.75 92 ILE A CA 1
ATOM 738 C C . ILE A 1 92 ? 15.648 -5.342 -12.287 1.00 97.75 92 ILE A C 1
ATOM 740 O O . ILE A 1 92 ? 16.871 -5.178 -12.332 1.00 97.75 92 ILE A O 1
ATOM 744 N N . TYR A 1 93 ? 14.780 -4.352 -12.434 1.00 98.00 93 TYR A N 1
ATOM 745 C CA . TYR A 1 93 ? 15.114 -2.967 -12.728 1.00 98.00 93 TYR A CA 1
ATOM 746 C C . TYR A 1 93 ? 14.885 -2.108 -11.486 1.00 98.00 93 TYR A C 1
ATOM 748 O O . TYR A 1 93 ? 13.911 -2.322 -10.762 1.00 98.00 93 TYR A O 1
ATOM 756 N N . ASP A 1 94 ? 15.795 -1.163 -11.228 1.00 96.56 94 ASP A N 1
ATOM 757 C CA . ASP A 1 94 ? 15.481 -0.044 -10.334 1.00 96.56 94 ASP A CA 1
ATOM 758 C C . ASP A 1 94 ? 14.527 0.897 -11.071 1.00 96.56 94 ASP A C 1
ATOM 760 O O . ASP A 1 94 ? 14.682 1.136 -12.267 1.00 96.56 94 ASP A O 1
ATOM 764 N N . MET A 1 95 ? 13.517 1.371 -10.357 1.00 96.88 95 MET A N 1
ATOM 765 C CA . MET A 1 95 ? 12.453 2.239 -10.846 1.00 96.88 95 MET A CA 1
ATOM 766 C C . MET A 1 95 ? 12.200 3.374 -9.859 1.00 96.88 95 MET A C 1
ATOM 768 O O . MET A 1 95 ? 11.066 3.829 -9.703 1.00 96.88 95 MET A O 1
ATOM 772 N N . ALA A 1 96 ? 13.251 3.877 -9.206 1.00 95.19 96 ALA A N 1
ATOM 773 C CA . ALA A 1 96 ? 13.142 5.150 -8.511 1.00 95.19 96 ALA A CA 1
ATOM 774 C C . ALA A 1 96 ? 12.768 6.259 -9.515 1.00 95.19 96 ALA A C 1
ATOM 776 O O . ALA A 1 96 ? 12.799 6.075 -10.736 1.00 95.19 96 ALA A O 1
ATOM 777 N N . GLN A 1 97 ? 12.387 7.435 -9.015 1.00 94.62 97 GLN A N 1
ATOM 778 C CA . GLN A 1 97 ? 11.917 8.524 -9.877 1.00 94.62 97 GLN A CA 1
ATOM 779 C C . GLN A 1 97 ? 12.932 8.887 -10.976 1.00 94.62 97 GLN A C 1
ATOM 781 O O . GLN A 1 97 ? 12.542 9.083 -12.128 1.00 94.62 97 GLN A O 1
ATOM 786 N N . GLU A 1 98 ? 14.222 8.926 -10.640 1.00 96.62 98 GLU A N 1
ATOM 787 C CA . GLU A 1 98 ? 15.298 9.196 -11.596 1.00 96.62 98 GLU A CA 1
ATOM 788 C C . GLU A 1 98 ? 15.387 8.112 -12.680 1.00 96.62 98 GLU A C 1
ATOM 790 O O . GLU A 1 98 ? 15.457 8.439 -13.863 1.00 96.62 98 GLU A O 1
ATOM 795 N N . ASP A 1 99 ? 15.292 6.831 -12.312 1.00 97.31 99 ASP A N 1
ATOM 796 C CA . ASP A 1 99 ? 15.307 5.714 -13.264 1.00 97.31 99 ASP A CA 1
ATOM 797 C C . ASP A 1 99 ? 14.112 5.770 -14.225 1.00 97.31 99 ASP A C 1
ATOM 799 O O . ASP A 1 99 ? 14.267 5.566 -15.430 1.00 97.31 99 ASP A O 1
ATOM 803 N N . GLN A 1 100 ? 12.923 6.117 -13.716 1.00 97.31 100 GLN A N 1
ATOM 804 C CA . GLN A 1 100 ? 11.719 6.294 -14.533 1.00 97.31 100 GLN A CA 1
ATOM 805 C C . GLN A 1 100 ? 11.883 7.437 -15.547 1.00 97.31 100 GLN A C 1
ATOM 807 O O . GLN A 1 100 ? 11.520 7.283 -16.717 1.00 97.31 100 GLN A O 1
ATOM 812 N N . ILE A 1 101 ? 12.439 8.575 -15.116 1.00 98.00 101 ILE A N 1
ATOM 813 C CA . ILE A 1 101 ? 12.708 9.728 -15.988 1.00 98.00 101 ILE A CA 1
ATOM 814 C C . ILE A 1 101 ? 13.755 9.360 -17.045 1.00 98.00 101 ILE A C 1
ATOM 816 O O . ILE A 1 101 ? 13.559 9.653 -18.226 1.00 98.00 101 ILE A O 1
ATOM 820 N N . ASN A 1 102 ? 14.825 8.673 -16.644 1.00 97.75 102 ASN A N 1
ATOM 821 C CA . ASN A 1 102 ? 15.886 8.227 -17.542 1.00 97.75 102 ASN A CA 1
ATOM 822 C C . ASN A 1 102 ? 15.350 7.256 -18.600 1.00 97.75 102 ASN A C 1
ATOM 824 O O . ASN A 1 102 ? 15.579 7.461 -19.793 1.00 97.75 102 ASN A O 1
ATOM 828 N N . LEU A 1 103 ? 14.575 6.245 -18.193 1.00 98.50 103 LEU A N 1
ATOM 829 C CA . LEU A 1 103 ? 13.940 5.300 -19.113 1.00 98.50 103 LEU A CA 1
ATOM 830 C C . LEU A 1 103 ? 13.030 6.021 -20.113 1.00 98.50 103 LEU A C 1
ATOM 832 O O . LEU A 1 103 ? 13.114 5.775 -21.317 1.00 98.50 103 LEU A O 1
ATOM 836 N N . MET A 1 104 ? 12.196 6.944 -19.630 1.00 98.44 104 MET A N 1
ATOM 837 C CA . MET A 1 104 ? 11.320 7.745 -20.483 1.00 98.44 104 MET A CA 1
ATOM 838 C C . MET A 1 104 ? 12.124 8.573 -21.496 1.00 98.44 104 MET A C 1
ATOM 840 O O . MET A 1 104 ? 11.784 8.584 -22.677 1.00 98.44 104 MET A O 1
ATOM 844 N N . GLY A 1 105 ? 13.213 9.217 -21.068 1.00 98.56 105 GLY A N 1
ATOM 845 C CA . GLY A 1 105 ? 14.101 9.979 -21.949 1.00 98.56 105 GLY A CA 1
ATOM 846 C C . GLY A 1 105 ? 14.710 9.123 -23.062 1.00 98.56 105 GLY A C 1
ATOM 847 O O . GLY A 1 105 ? 14.676 9.516 -24.229 1.00 98.56 105 GLY A O 1
ATOM 848 N N . LEU A 1 106 ? 15.190 7.920 -22.730 1.00 98.50 106 LEU A N 1
ATOM 849 C CA . LEU A 1 106 ? 15.734 6.975 -23.710 1.00 98.50 106 LEU A CA 1
ATOM 850 C C . LEU A 1 106 ? 14.673 6.511 -24.721 1.00 98.50 106 LEU A C 1
ATOM 852 O O . LEU A 1 106 ? 14.938 6.456 -25.924 1.00 98.50 106 LEU A O 1
ATOM 856 N N . VAL A 1 107 ? 13.456 6.223 -24.250 1.00 98.50 107 VAL A N 1
ATOM 857 C CA . VAL A 1 107 ? 12.331 5.820 -25.109 1.00 98.50 107 VAL A CA 1
ATOM 858 C C . VAL A 1 107 ? 11.909 6.945 -26.053 1.00 98.50 107 VAL A C 1
ATOM 860 O O . VAL A 1 107 ? 11.685 6.681 -27.237 1.00 98.50 107 VAL A O 1
ATOM 863 N N . LEU A 1 108 ? 11.835 8.184 -25.558 1.00 98.50 108 LEU A N 1
ATOM 864 C CA . LEU A 1 108 ? 11.503 9.365 -26.360 1.00 98.50 108 LEU A CA 1
ATOM 865 C C . LEU A 1 108 ? 12.581 9.670 -27.406 1.00 98.50 108 LEU A C 1
ATOM 867 O O . LEU A 1 108 ? 12.250 9.973 -28.550 1.00 98.50 108 LEU A O 1
ATOM 871 N N . ALA A 1 109 ? 13.859 9.545 -27.038 1.00 98.38 109 ALA A N 1
ATOM 872 C CA . ALA A 1 109 ? 14.976 9.706 -27.965 1.00 98.38 109 ALA A CA 1
ATOM 873 C C . ALA A 1 109 ? 15.024 8.594 -29.029 1.00 98.38 109 ALA A C 1
ATOM 875 O O . ALA A 1 109 ? 15.565 8.797 -30.115 1.00 98.38 109 ALA A O 1
ATOM 876 N N . GLY A 1 110 ? 14.450 7.421 -28.741 1.00 98.31 110 GLY A N 1
ATOM 877 C CA . GLY A 1 110 ? 14.372 6.306 -29.685 1.00 98.31 110 GLY A CA 1
ATOM 878 C C . GLY A 1 110 ? 15.730 5.681 -30.010 1.00 98.31 110 GLY A C 1
ATOM 879 O O . GLY A 1 110 ? 15.903 5.145 -31.109 1.00 98.31 110 GLY A O 1
ATOM 880 N N . ILE A 1 111 ? 16.674 5.754 -29.069 1.00 98.25 111 ILE A N 1
ATOM 881 C CA . ILE A 1 111 ? 18.051 5.271 -29.207 1.00 98.25 111 ILE A CA 1
ATOM 882 C C . ILE A 1 111 ? 18.279 3.972 -28.433 1.00 98.25 111 ILE A C 1
ATOM 884 O O . ILE A 1 111 ? 17.552 3.651 -27.493 1.00 98.25 111 ILE A O 1
ATOM 888 N N . ASP A 1 112 ? 19.315 3.243 -28.831 1.00 98.69 112 ASP A N 1
ATOM 889 C CA . ASP A 1 112 ? 19.883 2.171 -28.021 1.00 98.69 112 ASP A CA 1
ATOM 890 C C . ASP A 1 112 ? 20.707 2.799 -26.889 1.00 98.69 112 ASP A C 1
ATOM 892 O O . ASP A 1 112 ? 21.309 3.861 -27.067 1.00 98.69 112 ASP A O 1
ATOM 896 N N . SER A 1 113 ? 20.728 2.173 -25.716 1.00 98.50 113 SER A N 1
ATOM 897 C CA . SER A 1 113 ? 21.470 2.692 -24.566 1.00 98.50 113 SER A CA 1
ATOM 898 C C . SER A 1 113 ? 21.716 1.607 -23.529 1.00 98.50 113 SER A C 1
ATOM 900 O O . SER A 1 113 ? 21.115 0.537 -23.568 1.00 98.50 113 SER A O 1
ATOM 902 N N . PHE A 1 114 ? 22.580 1.894 -22.566 1.00 98.19 114 PHE A N 1
ATOM 903 C CA . PHE A 1 114 ? 22.704 1.077 -21.372 1.00 98.19 114 PHE A CA 1
ATOM 904 C C . PHE A 1 114 ? 21.605 1.438 -20.372 1.00 98.19 114 PHE A C 1
ATOM 906 O O . PHE A 1 114 ? 21.260 2.610 -20.213 1.00 98.19 114 PHE A O 1
ATOM 913 N N . PHE A 1 115 ? 21.074 0.431 -19.684 1.00 98.12 115 PHE A N 1
ATOM 914 C CA . PHE A 1 115 ? 20.135 0.626 -18.584 1.00 98.12 115 PHE A CA 1
ATOM 915 C C . PHE A 1 115 ? 20.443 -0.364 -17.461 1.00 98.12 115 PHE A C 1
ATOM 917 O O . PHE A 1 115 ? 20.781 -1.525 -17.720 1.00 98.12 115 PHE A O 1
ATOM 924 N N . ARG A 1 116 ? 20.389 0.108 -16.211 1.00 97.75 116 ARG A N 1
ATOM 925 C CA . ARG A 1 116 ? 20.856 -0.664 -15.059 1.00 97.75 116 ARG A CA 1
ATOM 926 C C . ARG A 1 116 ? 19.841 -1.731 -14.661 1.00 97.75 116 ARG A C 1
ATOM 928 O O . ARG A 1 116 ? 18.689 -1.420 -14.373 1.00 97.75 116 ARG A O 1
ATOM 935 N N . CYS A 1 117 ? 20.275 -2.984 -14.600 1.00 98.12 117 CYS A N 1
ATOM 936 C CA . CYS A 1 117 ? 19.447 -4.103 -14.152 1.00 98.12 117 CYS A CA 1
ATOM 937 C C . CYS A 1 117 ? 20.300 -5.263 -13.633 1.00 98.12 117 CYS A C 1
ATOM 939 O O . CYS A 1 117 ? 21.525 -5.239 -13.749 1.00 98.12 117 CYS A O 1
ATOM 941 N N . ALA A 1 118 ? 19.645 -6.253 -13.033 1.00 97.88 118 ALA A N 1
ATOM 942 C CA . ALA A 1 118 ? 20.248 -7.513 -12.612 1.00 97.88 118 ALA A CA 1
ATOM 943 C C . ALA A 1 118 ? 19.370 -8.690 -13.060 1.00 97.88 118 ALA A C 1
ATOM 945 O O . ALA A 1 118 ? 18.144 -8.537 -13.070 1.00 97.88 118 ALA A O 1
ATOM 946 N N . PRO A 1 119 ? 19.945 -9.849 -13.410 1.00 96.81 119 PRO A N 1
ATOM 947 C CA . PRO A 1 119 ? 19.191 -11.089 -13.570 1.00 96.81 119 PRO A CA 1
ATOM 948 C C . PRO A 1 119 ? 18.376 -11.423 -12.310 1.00 96.81 119 PRO A C 1
ATOM 950 O O . PRO A 1 119 ? 18.776 -11.087 -11.195 1.00 96.81 119 PRO A O 1
ATOM 953 N N . ILE A 1 120 ? 17.214 -12.066 -12.464 1.00 94.75 120 ILE A N 1
ATOM 954 C CA . ILE A 1 120 ? 16.354 -12.400 -11.312 1.00 94.75 120 ILE A CA 1
ATOM 955 C C . ILE A 1 120 ? 16.997 -13.412 -10.347 1.00 94.75 120 ILE A C 1
ATOM 957 O O . ILE A 1 120 ? 16.701 -13.397 -9.155 1.00 94.75 120 ILE A O 1
ATOM 961 N N . ASP A 1 121 ? 17.862 -14.283 -10.866 1.00 94.50 121 ASP A N 1
ATOM 962 C CA . ASP A 1 121 ? 18.625 -15.302 -10.140 1.00 94.50 121 ASP A CA 1
ATOM 963 C C . ASP A 1 121 ? 19.862 -14.735 -9.427 1.00 94.50 121 ASP A C 1
ATOM 965 O O . ASP A 1 121 ? 20.377 -15.367 -8.507 1.00 94.50 121 ASP A O 1
ATOM 969 N N . ASP A 1 122 ? 20.288 -13.521 -9.787 1.00 94.81 122 ASP A N 1
ATOM 970 C CA . ASP A 1 122 ? 21.377 -12.792 -9.134 1.00 94.81 122 ASP A CA 1
ATOM 971 C C . ASP A 1 122 ? 21.018 -11.301 -8.934 1.00 94.81 122 ASP A C 1
ATOM 973 O O . ASP A 1 122 ? 21.600 -10.406 -9.557 1.00 94.81 122 ASP A O 1
ATOM 977 N N . PRO A 1 123 ? 20.042 -10.990 -8.056 1.00 91.12 123 PRO A N 1
ATOM 978 C CA . PRO A 1 123 ? 19.446 -9.655 -7.931 1.00 91.12 123 PRO A CA 1
ATOM 979 C C . PRO A 1 123 ? 20.408 -8.575 -7.407 1.00 91.12 123 PRO A C 1
ATOM 981 O O . PRO A 1 123 ? 20.109 -7.379 -7.504 1.00 91.12 123 PRO A O 1
ATOM 984 N N . PHE A 1 124 ? 21.541 -8.977 -6.824 1.00 91.69 124 PHE A N 1
ATOM 985 C CA . PHE A 1 124 ? 22.546 -8.070 -6.265 1.00 91.69 124 PHE A CA 1
ATOM 986 C C . PHE A 1 124 ? 23.578 -7.621 -7.305 1.00 91.69 124 PHE A C 1
ATOM 988 O O . PHE A 1 124 ? 24.246 -6.604 -7.115 1.00 91.69 124 PHE A O 1
ATOM 995 N N . ASN A 1 125 ? 23.674 -8.323 -8.432 1.00 94.38 125 ASN A N 1
ATOM 996 C CA . ASN A 1 125 ? 24.646 -8.063 -9.483 1.00 94.38 125 ASN A CA 1
ATOM 997 C C . ASN A 1 125 ? 24.115 -7.060 -10.516 1.00 94.38 125 ASN A C 1
ATOM 999 O O . ASN A 1 125 ? 23.888 -7.371 -11.687 1.00 94.38 125 ASN A O 1
ATOM 1003 N N . LYS A 1 126 ? 23.873 -5.825 -10.061 1.00 94.50 126 LYS A N 1
ATOM 1004 C CA . LYS A 1 126 ? 23.362 -4.756 -10.926 1.00 94.50 126 LYS A CA 1
ATOM 1005 C C . LYS A 1 126 ? 24.441 -4.211 -11.843 1.00 94.50 126 LYS A C 1
ATOM 1007 O O . LYS A 1 126 ? 25.457 -3.693 -11.387 1.00 94.50 126 LYS A O 1
ATOM 1012 N N . GLN A 1 127 ? 24.164 -4.241 -13.139 1.00 96.69 127 GLN A N 1
ATOM 1013 C CA . GLN A 1 127 ? 25.074 -3.777 -14.177 1.00 96.69 127 GLN A CA 1
ATOM 1014 C C . GLN A 1 127 ? 24.346 -2.884 -15.177 1.00 96.69 127 GLN A C 1
ATOM 1016 O O . GLN A 1 127 ? 23.140 -3.003 -15.388 1.00 96.69 127 GLN A O 1
ATOM 1021 N N . ASN A 1 128 ? 25.092 -1.984 -15.813 1.00 97.69 128 ASN A N 1
ATOM 1022 C CA . ASN A 1 128 ? 24.616 -1.238 -16.971 1.00 97.69 128 ASN A CA 1
ATOM 1023 C C . ASN A 1 128 ? 24.676 -2.159 -18.193 1.00 97.69 128 ASN A C 1
ATOM 1025 O O . ASN A 1 128 ? 25.750 -2.373 -18.751 1.00 97.69 128 ASN A O 1
ATOM 1029 N N . ILE A 1 129 ? 23.531 -2.719 -18.589 1.00 97.62 129 ILE A N 1
ATOM 1030 C CA . ILE A 1 129 ? 23.432 -3.687 -19.690 1.00 97.62 129 ILE A CA 1
ATOM 1031 C C . ILE A 1 129 ? 22.925 -2.969 -20.949 1.00 97.62 129 ILE A C 1
ATOM 1033 O O . ILE A 1 129 ? 22.003 -2.151 -20.845 1.00 97.62 129 ILE A O 1
ATOM 1037 N N . PRO A 1 130 ? 23.499 -3.228 -22.140 1.00 98.38 130 PRO A N 1
ATOM 1038 C CA . PRO A 1 130 ? 23.019 -2.631 -23.380 1.00 98.38 130 PRO A CA 1
ATOM 1039 C C . PRO A 1 130 ? 21.602 -3.113 -23.709 1.00 98.38 130 PRO A C 1
ATOM 1041 O O . PRO A 1 130 ? 21.322 -4.309 -23.718 1.00 98.38 130 PRO A O 1
ATOM 1044 N N . HIS A 1 131 ? 20.720 -2.168 -24.016 1.00 98.62 131 HIS A N 1
ATOM 1045 C CA . HIS A 1 131 ? 19.365 -2.398 -24.494 1.00 98.62 131 HIS A CA 1
ATOM 1046 C C . HIS A 1 131 ? 19.185 -1.717 -25.852 1.00 98.62 131 HIS A C 1
ATOM 1048 O O . HIS A 1 131 ? 19.553 -0.557 -26.049 1.00 98.62 131 HIS A O 1
ATOM 1054 N N . THR A 1 132 ? 18.548 -2.417 -26.783 1.00 98.81 132 THR A N 1
ATOM 1055 C CA . THR A 1 132 ? 18.057 -1.796 -28.015 1.00 98.81 132 THR A CA 1
ATOM 1056 C C . THR A 1 132 ? 16.847 -0.910 -27.720 1.00 98.81 132 THR A C 1
ATOM 1058 O O . THR A 1 132 ? 16.095 -1.147 -26.770 1.00 98.81 132 THR A O 1
ATOM 1061 N N . LYS A 1 133 ? 16.561 0.056 -28.593 1.00 98.62 133 LYS A N 1
ATOM 1062 C CA . LYS A 1 133 ? 15.357 0.897 -28.532 1.00 98.62 133 LYS A CA 1
ATOM 1063 C C . LYS A 1 133 ? 14.055 0.093 -28.469 1.00 98.62 133 LYS A C 1
ATOM 1065 O O . LYS A 1 133 ? 13.072 0.553 -27.897 1.00 98.62 133 LYS A O 1
ATOM 1070 N N . VAL A 1 134 ? 14.025 -1.108 -29.058 1.00 98.62 134 VAL A N 1
ATOM 1071 C CA . VAL A 1 134 ? 12.862 -2.011 -29.002 1.00 98.62 134 VAL A CA 1
ATOM 1072 C C . VAL A 1 134 ? 12.719 -2.610 -27.604 1.00 98.62 134 VAL A C 1
ATOM 1074 O O . VAL A 1 134 ? 11.617 -2.631 -27.061 1.00 98.62 134 VAL A O 1
ATOM 1077 N N . GLN A 1 135 ? 13.827 -3.028 -26.990 1.00 98.81 135 GLN A N 1
ATOM 1078 C CA . GLN A 1 135 ? 13.837 -3.557 -25.625 1.00 98.81 135 GLN A CA 1
ATOM 1079 C C . GLN A 1 135 ? 13.497 -2.470 -24.600 1.00 98.81 135 GLN A C 1
ATOM 1081 O O . GLN A 1 135 ? 12.702 -2.724 -23.704 1.00 98.81 135 GLN A O 1
ATOM 1086 N N . LEU A 1 136 ? 13.999 -1.241 -24.766 1.00 98.75 136 LEU A N 1
ATOM 1087 C CA . LEU A 1 136 ? 13.641 -0.102 -23.908 1.00 98.75 136 LEU A CA 1
ATOM 1088 C C . LEU A 1 136 ? 12.153 0.256 -24.011 1.00 98.75 136 LEU A C 1
ATOM 1090 O O . LEU A 1 136 ? 11.504 0.488 -22.995 1.00 98.75 136 LEU A O 1
ATOM 1094 N N . LYS A 1 137 ? 11.579 0.239 -25.223 1.00 98.62 137 LYS A N 1
ATOM 1095 C CA . LYS A 1 137 ? 10.128 0.412 -25.411 1.00 98.62 137 LYS A CA 1
ATOM 1096 C C . LYS A 1 137 ? 9.327 -0.685 -24.717 1.00 98.62 137 LYS A C 1
ATOM 1098 O O . LYS A 1 137 ? 8.316 -0.378 -24.092 1.00 98.62 137 LYS A O 1
ATOM 1103 N N . LYS A 1 138 ? 9.780 -1.941 -24.804 1.00 98.62 138 LYS A N 1
ATOM 1104 C CA . LYS A 1 138 ? 9.158 -3.053 -24.077 1.00 98.62 138 LYS A CA 1
ATOM 1105 C C . LYS A 1 138 ? 9.253 -2.856 -22.563 1.00 98.62 138 LYS A C 1
ATOM 1107 O O . LYS A 1 138 ? 8.236 -2.953 -21.892 1.00 98.62 138 LYS A O 1
ATOM 1112 N N . LEU A 1 139 ? 10.438 -2.540 -22.042 1.00 98.62 139 LEU A N 1
ATOM 1113 C CA . LEU A 1 139 ? 10.651 -2.280 -20.618 1.00 98.62 139 LEU A CA 1
ATOM 1114 C C . LEU A 1 139 ? 9.724 -1.170 -20.110 1.00 98.62 139 LEU A C 1
ATOM 1116 O O . LEU A 1 139 ? 9.113 -1.307 -19.057 1.00 98.62 139 LEU A O 1
ATOM 1120 N N . TYR A 1 140 ? 9.582 -0.090 -20.876 1.00 98.56 140 TYR A N 1
ATOM 1121 C CA . TYR A 1 140 ? 8.690 1.011 -20.528 1.00 98.56 140 TYR A CA 1
ATOM 1122 C C . TYR A 1 140 ? 7.212 0.612 -20.552 1.00 98.56 140 TYR A C 1
ATOM 1124 O O . TYR A 1 140 ? 6.468 1.007 -19.660 1.00 98.56 140 TYR A O 1
ATOM 1132 N N . ALA A 1 141 ? 6.784 -0.203 -21.521 1.00 98.56 141 ALA A N 1
ATOM 1133 C CA . ALA A 1 141 ? 5.426 -0.745 -21.543 1.00 98.56 141 ALA A CA 1
ATOM 1134 C C . ALA A 1 141 ? 5.148 -1.633 -20.315 1.00 98.56 141 ALA A C 1
ATOM 1136 O O . ALA A 1 141 ? 4.160 -1.404 -19.620 1.00 98.56 141 ALA A O 1
ATOM 1137 N N . ASP A 1 142 ? 6.057 -2.565 -20.004 1.00 98.38 142 ASP A N 1
ATOM 1138 C CA . ASP A 1 142 ? 5.963 -3.439 -18.827 1.00 98.38 142 ASP A CA 1
ATOM 1139 C C . ASP A 1 142 ? 5.916 -2.599 -17.527 1.00 98.38 142 ASP A C 1
ATOM 1141 O O . ASP A 1 142 ? 5.121 -2.864 -16.624 1.00 98.38 142 ASP A O 1
ATOM 1145 N N . ALA A 1 143 ? 6.725 -1.534 -17.442 1.00 97.62 143 ALA A N 1
ATOM 1146 C CA . ALA A 1 143 ? 6.738 -0.614 -16.307 1.00 97.62 143 ALA A CA 1
ATOM 1147 C C . ALA A 1 143 ? 5.419 0.148 -16.132 1.00 97.62 143 ALA A C 1
ATOM 1149 O O . ALA A 1 143 ? 4.963 0.328 -15.003 1.00 97.62 143 ALA A O 1
ATOM 1150 N N . LEU A 1 144 ? 4.808 0.611 -17.227 1.00 97.88 144 LEU A N 1
ATOM 1151 C CA . LEU A 1 144 ? 3.522 1.309 -17.185 1.00 97.88 144 LEU A CA 1
ATOM 1152 C C . LEU A 1 144 ? 2.391 0.381 -16.744 1.00 97.88 144 LEU A C 1
ATOM 1154 O O . LEU A 1 144 ? 1.584 0.778 -15.905 1.00 97.88 144 LEU A O 1
ATOM 1158 N N . GLU A 1 145 ? 2.352 -0.843 -17.273 1.00 97.62 145 GLU A N 1
ATOM 1159 C CA . GLU A 1 145 ? 1.369 -1.858 -16.886 1.00 97.62 145 GLU A CA 1
ATOM 1160 C C . GLU A 1 145 ? 1.485 -2.193 -15.395 1.00 97.62 145 GLU A C 1
ATOM 1162 O O . GLU A 1 145 ? 0.508 -2.091 -14.648 1.00 97.62 145 GLU A O 1
ATOM 1167 N N . TYR A 1 146 ? 2.701 -2.499 -14.936 1.00 96.50 146 TYR A N 1
ATOM 1168 C CA . TYR A 1 146 ? 2.965 -2.793 -13.532 1.00 96.50 146 TYR A CA 1
ATOM 1169 C C . TYR A 1 146 ? 2.611 -1.608 -12.623 1.00 96.50 146 TYR A C 1
ATOM 1171 O O . TYR A 1 146 ? 1.898 -1.775 -11.633 1.00 96.50 146 TYR A O 1
ATOM 1179 N N . LYS A 1 147 ? 3.033 -0.389 -12.980 1.00 96.31 147 LYS A N 1
ATOM 1180 C CA . LYS A 1 147 ? 2.728 0.824 -12.211 1.00 96.31 147 LYS A CA 1
ATOM 1181 C C . LYS A 1 147 ? 1.226 1.076 -12.120 1.00 96.31 147 LYS A C 1
ATOM 1183 O O . LYS A 1 147 ? 0.738 1.374 -11.035 1.00 96.31 147 LYS A O 1
ATOM 1188 N N . ALA A 1 148 ? 0.491 0.942 -13.224 1.00 96.88 148 ALA A N 1
ATOM 1189 C CA . ALA A 1 148 ? -0.961 1.104 -13.226 1.00 96.88 148 ALA A CA 1
ATOM 1190 C C . ALA A 1 148 ? -1.635 0.091 -12.290 1.00 96.88 148 ALA A C 1
ATOM 1192 O O . ALA A 1 148 ? -2.469 0.476 -11.470 1.00 96.88 148 ALA A O 1
ATOM 1193 N N . LYS A 1 149 ? -1.212 -1.176 -12.349 1.00 95.94 149 LYS A N 1
ATOM 1194 C CA . LYS A 1 149 ? -1.710 -2.244 -11.477 1.00 95.94 149 LYS A CA 1
ATOM 1195 C C . LYS A 1 149 ? -1.442 -1.965 -9.995 1.00 95.94 149 LYS A C 1
ATOM 1197 O O . LYS A 1 149 ? -2.355 -2.061 -9.178 1.00 95.94 149 LYS A O 1
ATOM 1202 N N . MET A 1 150 ? -0.213 -1.584 -9.641 1.00 95.31 150 MET A N 1
ATOM 1203 C CA . MET A 1 150 ? 0.156 -1.286 -8.251 1.00 95.31 150 MET A CA 1
ATOM 1204 C C . MET A 1 150 ? -0.570 -0.048 -7.714 1.00 95.31 150 MET A C 1
ATOM 1206 O O . MET A 1 150 ? -1.033 -0.056 -6.576 1.00 95.31 150 MET A O 1
ATOM 1210 N N . LEU A 1 151 ? -0.720 1.002 -8.530 1.00 95.88 151 LEU A N 1
ATOM 1211 C CA . LEU A 1 151 ? -1.462 2.207 -8.147 1.00 95.88 151 LEU A CA 1
ATOM 1212 C C . LEU A 1 151 ? -2.952 1.926 -7.943 1.00 95.88 151 LEU A C 1
ATOM 1214 O O . LEU A 1 151 ? -3.535 2.444 -6.992 1.00 95.88 151 LEU A O 1
ATOM 1218 N N . PHE A 1 152 ? -3.554 1.098 -8.799 1.00 96.69 152 PHE A N 1
ATOM 1219 C CA . PHE A 1 152 ? -4.944 0.678 -8.644 1.00 96.69 152 PHE A CA 1
ATOM 1220 C C . PHE A 1 152 ? -5.148 -0.066 -7.319 1.00 96.69 152 PHE A C 1
ATOM 1222 O O . PHE A 1 152 ? -5.942 0.377 -6.490 1.00 96.69 152 PHE A O 1
ATOM 1229 N N . LYS A 1 153 ? -4.340 -1.102 -7.061 1.00 95.81 153 LYS A N 1
ATOM 1230 C CA . LYS A 1 153 ? -4.370 -1.866 -5.805 1.00 95.81 153 LYS A CA 1
ATOM 1231 C C . LYS A 1 153 ? -4.159 -0.977 -4.575 1.00 95.81 153 LYS A C 1
ATOM 1233 O O . LYS A 1 153 ? -4.883 -1.088 -3.589 1.00 95.81 153 LYS A O 1
ATOM 1238 N N . CYS A 1 154 ? -3.197 -0.056 -4.641 1.00 96.12 154 CYS A N 1
ATOM 1239 C CA . CYS A 1 154 ? -2.960 0.921 -3.580 1.00 96.12 154 CYS A CA 1
ATOM 1240 C C . CYS A 1 154 ? -4.204 1.778 -3.297 1.00 96.12 154 CYS A C 1
ATOM 1242 O O . CYS A 1 154 ? -4.542 2.029 -2.14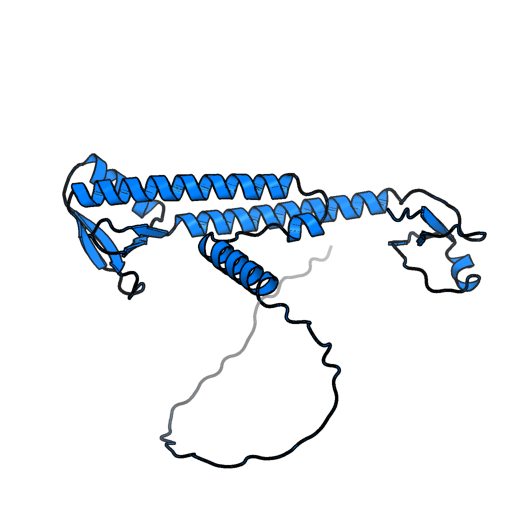0 1.00 96.12 154 CYS A O 1
ATOM 1244 N N . GLY A 1 155 ? -4.895 2.220 -4.353 1.00 96.50 155 GLY A N 1
ATOM 1245 C CA . GLY A 1 155 ? -6.145 2.967 -4.247 1.00 96.50 155 GLY A CA 1
ATOM 1246 C C . GLY A 1 155 ? -7.239 2.172 -3.538 1.00 96.50 155 GLY A C 1
ATOM 1247 O O . GLY A 1 155 ? -7.835 2.683 -2.592 1.00 96.50 155 GLY A O 1
ATOM 1248 N N . GLU A 1 156 ? -7.454 0.916 -3.937 1.00 97.19 156 GLU A N 1
ATOM 1249 C CA . GLU A 1 156 ? -8.460 0.038 -3.325 1.00 97.19 156 GLU A CA 1
ATOM 1250 C C . GLU A 1 156 ? -8.194 -0.206 -1.836 1.00 97.19 156 GLU A C 1
ATOM 1252 O O . GLU A 1 156 ? -9.096 -0.063 -1.011 1.00 97.19 156 GLU A O 1
ATOM 1257 N N . LEU A 1 157 ? -6.947 -0.507 -1.465 1.00 97.25 157 LEU A N 1
ATOM 1258 C CA . LEU A 1 157 ? -6.584 -0.760 -0.068 1.00 97.25 157 LEU A CA 1
ATOM 1259 C C . LEU A 1 157 ? -6.735 0.491 0.806 1.00 97.25 157 LEU A C 1
ATOM 1261 O O . LEU A 1 157 ? -7.195 0.408 1.946 1.00 97.25 157 LEU A O 1
ATOM 1265 N N . LYS A 1 158 ? -6.393 1.671 0.279 1.00 96.75 158 LYS A N 1
ATOM 1266 C CA . LYS A 1 158 ? -6.598 2.940 0.992 1.00 96.75 158 LYS A CA 1
ATOM 1267 C C . LYS A 1 158 ? -8.075 3.274 1.159 1.00 96.75 158 LYS A C 1
ATOM 1269 O O . LYS A 1 158 ? -8.462 3.775 2.214 1.00 96.75 158 LYS A O 1
ATOM 1274 N N . GLU A 1 159 ? -8.895 2.974 0.159 1.00 97.62 159 GLU A N 1
ATOM 1275 C CA . GLU A 1 159 ? -10.342 3.134 0.271 1.00 97.62 159 GLU A CA 1
ATOM 1276 C C . GLU A 1 159 ? -10.924 2.168 1.313 1.00 97.62 159 GLU A C 1
ATOM 1278 O O . GLU A 1 159 ? -11.714 2.584 2.160 1.00 97.62 159 GLU A O 1
ATOM 1283 N N . ALA A 1 160 ? -10.455 0.917 1.355 1.00 97.62 160 ALA A N 1
ATOM 1284 C CA . ALA A 1 160 ? -10.838 -0.035 2.396 1.00 97.62 160 ALA A CA 1
ATOM 1285 C C . ALA A 1 160 ? -10.470 0.470 3.807 1.00 97.62 160 ALA A C 1
ATOM 1287 O O . ALA A 1 160 ? -11.292 0.395 4.723 1.00 97.62 160 ALA A O 1
ATOM 1288 N N . ILE A 1 161 ? -9.274 1.053 3.985 1.00 98.00 161 ILE A N 1
ATOM 1289 C CA . ILE A 1 161 ? -8.850 1.669 5.259 1.00 98.00 161 ILE A CA 1
ATOM 1290 C C . ILE A 1 161 ? -9.810 2.796 5.654 1.00 98.00 161 ILE A C 1
ATOM 1292 O O . ILE A 1 161 ? -10.242 2.879 6.807 1.00 98.00 161 ILE A O 1
ATOM 1296 N N . ASN A 1 162 ? -10.170 3.653 4.698 1.00 96.81 162 ASN A N 1
ATOM 1297 C CA . ASN A 1 162 ? -11.093 4.759 4.923 1.00 96.81 162 ASN A CA 1
ATOM 1298 C C . ASN A 1 162 ? -12.490 4.262 5.340 1.00 96.81 162 ASN A C 1
ATOM 1300 O O . ASN A 1 162 ? -13.087 4.793 6.282 1.00 96.81 162 ASN A O 1
ATOM 1304 N N . GLN A 1 163 ? -12.982 3.198 4.702 1.00 97.44 163 GLN A N 1
ATOM 1305 C CA . GLN A 1 163 ? -14.306 2.624 4.951 1.00 97.44 163 GLN A CA 1
ATOM 1306 C C . GLN A 1 163 ? -14.392 1.751 6.212 1.00 97.44 163 GLN A C 1
ATOM 1308 O O . GLN A 1 163 ? -15.499 1.531 6.712 1.00 97.44 163 GLN A O 1
ATOM 1313 N N . ALA A 1 164 ? -13.267 1.287 6.767 1.00 97.38 164 ALA A N 1
ATOM 1314 C CA . ALA A 1 164 ? -13.252 0.439 7.958 1.00 97.38 164 ALA A CA 1
ATOM 1315 C C . ALA A 1 164 ? -13.990 1.093 9.144 1.00 97.38 164 ALA A C 1
ATOM 1317 O O . ALA A 1 164 ? -13.713 2.232 9.520 1.00 97.38 164 ALA A O 1
ATOM 1318 N N . GLN A 1 165 ? -14.932 0.372 9.757 1.00 96.31 165 GLN A N 1
ATOM 1319 C CA . GLN A 1 165 ? -15.740 0.875 10.885 1.00 96.31 165 GLN A CA 1
ATOM 1320 C C . GLN A 1 165 ? -15.272 0.347 12.246 1.00 96.31 165 GLN A C 1
ATOM 1322 O O . GLN A 1 165 ? -15.772 0.766 13.286 1.00 96.31 165 GLN A O 1
ATOM 1327 N N . THR A 1 166 ? -14.324 -0.591 12.256 1.00 95.75 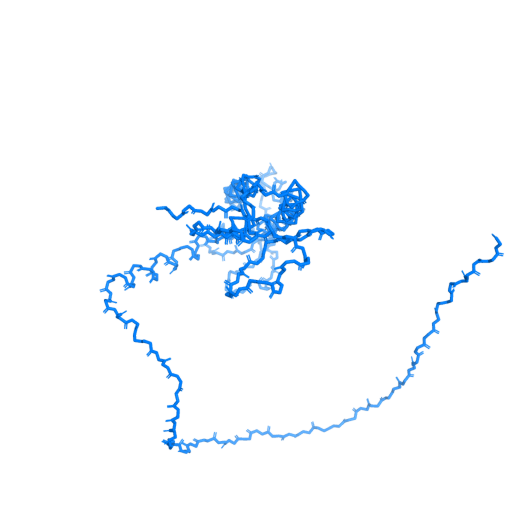166 THR A N 1
ATOM 1328 C CA . THR A 1 166 ? -13.793 -1.203 13.476 1.00 95.75 166 THR A CA 1
ATOM 1329 C C . THR A 1 166 ? -12.289 -1.411 13.353 1.00 95.75 166 THR A C 1
ATOM 1331 O O . THR A 1 166 ? -11.759 -1.558 12.250 1.00 95.75 166 THR A O 1
ATOM 1334 N N . LEU A 1 167 ? -11.597 -1.471 14.494 1.00 94.94 167 LEU A N 1
ATOM 1335 C CA . LEU A 1 167 ? -10.168 -1.797 14.529 1.00 94.94 167 LEU A CA 1
ATOM 1336 C C . LEU A 1 167 ? -9.888 -3.187 13.947 1.00 94.94 167 LEU A C 1
ATOM 1338 O O . LEU A 1 167 ? -8.894 -3.361 13.255 1.00 94.94 167 LEU A O 1
ATOM 1342 N N . GLN A 1 168 ? -10.782 -4.152 14.175 1.00 93.81 168 GLN A N 1
ATOM 1343 C CA . GLN A 1 168 ? -10.653 -5.498 13.620 1.00 93.81 168 GLN A CA 1
ATOM 1344 C C . GLN A 1 168 ? -10.741 -5.493 12.088 1.00 93.81 168 GLN A C 1
ATOM 1346 O O . GLN A 1 168 ? -9.920 -6.126 11.433 1.00 93.81 168 GLN A O 1
ATOM 1351 N N . ALA A 1 169 ? -11.705 -4.763 11.514 1.00 95.94 169 ALA A N 1
ATOM 1352 C CA . ALA A 1 169 ? -11.819 -4.630 10.063 1.00 95.94 169 ALA A CA 1
ATOM 1353 C C . ALA A 1 169 ? -10.585 -3.937 9.474 1.00 95.94 169 ALA A C 1
ATOM 1355 O O . ALA A 1 169 ? -10.082 -4.361 8.442 1.00 95.94 169 ALA A O 1
ATOM 1356 N N . LEU A 1 170 ? -10.066 -2.915 10.161 1.00 96.50 170 LEU A N 1
ATOM 1357 C CA . LEU A 1 170 ? -8.851 -2.220 9.750 1.00 96.50 170 LEU A CA 1
ATOM 1358 C C . LEU A 1 170 ? -7.613 -3.134 9.786 1.00 96.50 170 LEU A C 1
ATOM 1360 O O . LEU A 1 170 ? -6.799 -3.086 8.874 1.00 96.50 170 LEU A O 1
ATOM 1364 N N . GLN A 1 171 ? -7.482 -3.981 10.812 1.00 93.25 171 GLN A N 1
ATOM 1365 C CA . GLN A 1 171 ? -6.377 -4.939 10.960 1.00 93.25 171 GLN A CA 1
ATOM 1366 C C . GLN A 1 171 ? -6.401 -6.074 9.931 1.00 93.25 171 GLN A C 1
ATOM 1368 O O . GLN A 1 171 ? -5.367 -6.687 9.692 1.00 93.25 171 GLN A O 1
ATOM 1373 N N . ALA A 1 172 ? -7.560 -6.367 9.343 1.00 94.19 172 ALA A N 1
ATOM 1374 C CA . ALA A 1 172 ? -7.692 -7.375 8.296 1.00 94.19 172 ALA A CA 1
ATOM 1375 C C . ALA A 1 172 ? -7.239 -6.872 6.912 1.00 94.19 172 ALA A C 1
ATOM 1377 O O . ALA A 1 172 ? -7.157 -7.665 5.976 1.00 94.19 172 ALA A O 1
ATOM 1378 N N . ILE A 1 173 ? -6.974 -5.569 6.764 1.00 94.94 173 ILE A N 1
ATOM 1379 C CA . ILE A 1 173 ? -6.512 -4.980 5.506 1.00 94.94 173 ILE A CA 1
ATOM 1380 C C . ILE A 1 173 ? -4.995 -5.099 5.448 1.00 94.94 173 ILE A C 1
ATOM 1382 O O . ILE A 1 173 ? -4.287 -4.452 6.218 1.00 94.94 173 ILE A O 1
ATOM 1386 N N . ASP A 1 174 ? -4.510 -5.889 4.497 1.00 88.56 174 ASP A N 1
ATOM 1387 C CA . ASP A 1 174 ? -3.084 -6.089 4.270 1.00 88.56 174 ASP A CA 1
ATOM 1388 C C . ASP A 1 174 ? -2.759 -6.098 2.773 1.00 88.56 174 ASP A C 1
ATOM 1390 O O . ASP A 1 174 ? -3.619 -6.344 1.919 1.00 88.56 174 ASP A O 1
ATOM 1394 N N . TRP A 1 175 ? -1.501 -5.823 2.445 1.00 88.38 175 TRP A N 1
ATOM 1395 C CA . TRP A 1 175 ? -1.003 -5.946 1.086 1.00 88.38 175 TRP A CA 1
ATOM 1396 C C . TRP A 1 175 ? -0.655 -7.409 0.793 1.00 88.38 175 TRP A C 1
ATOM 1398 O O . TRP A 1 175 ? 0.459 -7.857 1.037 1.00 88.38 175 TRP A O 1
ATOM 1408 N N . ILE A 1 176 ? -1.603 -8.161 0.233 1.00 80.12 176 ILE A N 1
ATOM 1409 C CA . ILE A 1 176 ? -1.372 -9.560 -0.164 1.00 80.12 176 ILE A CA 1
ATOM 1410 C C . ILE A 1 176 ? -0.855 -9.584 -1.600 1.00 80.12 176 ILE A C 1
ATOM 1412 O O . ILE A 1 176 ? -1.575 -9.179 -2.516 1.00 80.12 176 ILE A O 1
ATOM 1416 N N . ASP A 1 177 ? 0.386 -10.005 -1.828 1.00 70.81 177 ASP A N 1
ATOM 1417 C CA . ASP A 1 177 ? 0.900 -10.187 -3.188 1.00 70.81 177 ASP A CA 1
ATOM 1418 C C . ASP A 1 177 ? 0.154 -11.333 -3.890 1.00 70.81 177 ASP A C 1
ATOM 1420 O O . ASP A 1 177 ? -0.138 -12.357 -3.284 1.00 70.81 177 ASP A O 1
ATOM 1424 N N . GLU A 1 178 ? -0.154 -11.188 -5.183 1.00 60.16 178 GLU A N 1
ATOM 1425 C CA . GLU A 1 178 ? -0.960 -12.181 -5.925 1.00 60.16 178 GLU A CA 1
ATOM 1426 C C . GLU A 1 178 ? -0.329 -13.585 -5.952 1.00 60.16 178 GLU A C 1
ATOM 1428 O O . GLU A 1 178 ? -1.029 -14.593 -6.005 1.00 60.16 178 GLU A O 1
ATOM 1433 N N . LYS A 1 179 ? 1.003 -13.672 -5.848 1.00 53.09 179 LYS A N 1
ATOM 1434 C CA . LYS A 1 179 ? 1.691 -14.962 -5.690 1.00 53.09 179 LYS A CA 1
ATOM 1435 C C . LYS A 1 179 ? 1.340 -15.639 -4.363 1.00 53.09 179 LYS A C 1
ATOM 1437 O O . LYS A 1 179 ? 1.222 -16.853 -4.305 1.00 53.09 179 LYS A O 1
ATOM 1442 N N . GLU A 1 180 ? 1.134 -14.852 -3.314 1.00 48.03 180 GLU A N 1
ATOM 1443 C CA . GLU A 1 180 ? 0.773 -15.339 -1.986 1.00 48.03 180 GLU A CA 1
ATOM 1444 C C . GLU A 1 180 ? -0.723 -15.681 -1.884 1.00 48.03 180 GLU A C 1
ATOM 1446 O O . GLU A 1 180 ? -1.097 -16.566 -1.115 1.00 48.03 180 GLU A O 1
ATOM 1451 N N . SER A 1 181 ? -1.588 -15.035 -2.680 1.00 49.34 181 SER A N 1
ATOM 1452 C CA . SER A 1 181 ? -2.997 -15.440 -2.785 1.00 49.34 181 SER A CA 1
ATOM 1453 C C . SER A 1 181 ? -3.161 -16.779 -3.504 1.00 49.34 181 SER A C 1
ATOM 1455 O O . SER A 1 181 ? -3.959 -17.592 -3.053 1.00 49.34 181 SER A O 1
ATOM 1457 N N . GLU A 1 182 ? -2.367 -17.059 -4.545 1.00 42.19 182 GLU A N 1
ATOM 1458 C CA . GLU A 1 182 ? -2.392 -18.364 -5.224 1.00 42.19 182 GLU A CA 1
ATOM 1459 C C . GLU A 1 182 ? -1.927 -19.513 -4.317 1.00 42.19 182 GLU A C 1
ATOM 1461 O O . GLU A 1 182 ? -2.452 -20.622 -4.404 1.00 42.19 182 GLU A O 1
ATOM 1466 N N . ASP A 1 183 ? -0.952 -19.271 -3.439 1.00 47.62 183 ASP A N 1
ATOM 1467 C CA . ASP A 1 183 ? -0.463 -20.283 -2.498 1.00 47.62 183 ASP A CA 1
ATOM 1468 C C . ASP A 1 183 ? -1.444 -20.515 -1.335 1.00 47.62 183 ASP A C 1
ATOM 1470 O O . ASP A 1 183 ? -1.588 -21.648 -0.873 1.00 47.62 183 ASP A O 1
ATOM 1474 N N . LYS A 1 184 ? -2.181 -19.480 -0.900 1.00 48.38 184 LYS A N 1
ATOM 1475 C CA . LYS A 1 184 ? -3.263 -19.607 0.096 1.00 48.38 184 LYS A CA 1
ATOM 1476 C C . LYS A 1 184 ? -4.491 -20.318 -0.475 1.00 48.38 184 LYS A C 1
ATOM 1478 O O . LYS A 1 184 ? -5.029 -21.201 0.183 1.00 48.38 184 LYS A O 1
ATOM 1483 N N . GLU A 1 185 ? -4.873 -20.016 -1.714 1.00 49.91 185 GLU A N 1
ATOM 1484 C CA . GLU A 1 185 ? -5.998 -20.664 -2.401 1.00 49.91 185 GLU A CA 1
ATOM 1485 C C . GLU A 1 185 ? -5.696 -22.144 -2.708 1.00 49.91 185 GLU A C 1
ATOM 1487 O O . GLU A 1 185 ? -6.545 -23.010 -2.506 1.00 49.91 185 GLU A O 1
ATOM 1492 N N . LYS A 1 186 ? -4.447 -22.479 -3.075 1.00 50.66 186 LYS A N 1
ATOM 1493 C CA . LYS A 1 186 ? -3.993 -23.879 -3.194 1.00 50.66 186 LYS A CA 1
ATOM 1494 C C . LYS A 1 186 ? -3.934 -24.593 -1.840 1.00 50.66 186 LYS A C 1
ATOM 1496 O O . LYS A 1 186 ? -4.262 -25.774 -1.772 1.00 50.66 186 LYS A O 1
ATOM 1501 N N . ALA A 1 187 ? -3.523 -23.912 -0.769 1.00 49.12 187 ALA A N 1
ATOM 1502 C CA . ALA A 1 187 ? -3.482 -24.497 0.572 1.00 49.12 187 ALA A CA 1
ATOM 1503 C C . ALA A 1 187 ? -4.886 -24.771 1.144 1.00 49.12 187 ALA A C 1
ATOM 1505 O O . ALA A 1 187 ? -5.060 -25.760 1.855 1.00 49.12 187 ALA A O 1
ATOM 1506 N N . GLU A 1 188 ? -5.883 -23.943 0.820 1.00 53.66 188 GLU A N 1
ATOM 1507 C CA . GLU A 1 188 ? -7.286 -24.168 1.196 1.00 53.66 188 GLU A CA 1
ATOM 1508 C C . GLU A 1 188 ? -7.952 -25.261 0.338 1.00 53.66 188 GLU A C 1
ATOM 1510 O O . GLU A 1 188 ? -8.599 -26.146 0.895 1.00 53.66 188 GLU A O 1
ATOM 1515 N N . ASP A 1 189 ? -7.692 -25.317 -0.975 1.00 44.94 189 ASP A N 1
ATOM 1516 C CA . ASP A 1 189 ? -8.217 -26.372 -1.866 1.00 44.94 189 ASP A CA 1
ATOM 1517 C C . ASP A 1 189 ? -7.635 -27.773 -1.554 1.00 44.94 189 ASP A C 1
ATOM 1519 O O . ASP A 1 189 ? -8.306 -28.792 -1.724 1.00 44.94 189 ASP A O 1
ATOM 1523 N N . ILE A 1 190 ? -6.406 -27.860 -1.023 1.00 49.78 190 ILE A N 1
ATOM 1524 C CA . ILE A 1 190 ? -5.844 -29.123 -0.498 1.00 49.78 190 ILE A CA 1
ATOM 1525 C C . ILE A 1 190 ? -6.556 -29.542 0.799 1.00 49.78 190 ILE A C 1
ATOM 1527 O O . ILE A 1 190 ? -6.803 -30.730 1.021 1.00 49.78 190 ILE A O 1
ATOM 1531 N N . ARG A 1 191 ? -6.937 -28.573 1.637 1.00 45.81 191 ARG A N 1
ATOM 1532 C CA . ARG A 1 191 ? -7.585 -28.801 2.936 1.00 45.81 191 ARG A CA 1
ATOM 1533 C C . ARG A 1 191 ? -9.024 -29.309 2.802 1.00 45.81 191 ARG A C 1
ATOM 1535 O O . ARG A 1 191 ? -9.465 -30.090 3.642 1.00 45.81 191 ARG A O 1
ATOM 1542 N N . ASP A 1 192 ? -9.707 -28.931 1.725 1.00 46.84 192 ASP A N 1
ATOM 1543 C CA . ASP A 1 192 ? -11.052 -29.416 1.395 1.00 46.84 192 ASP A CA 1
ATOM 1544 C C . ASP A 1 192 ? -11.049 -30.762 0.639 1.00 46.84 192 ASP A C 1
ATOM 1546 O O . ASP A 1 192 ? -12.065 -31.462 0.611 1.00 46.84 192 ASP A O 1
ATOM 1550 N N . LYS A 1 193 ? -9.910 -31.171 0.055 1.00 49.44 193 LYS A N 1
ATOM 1551 C CA . LYS A 1 193 ? -9.769 -32.434 -0.700 1.00 49.44 193 LYS A CA 1
ATOM 1552 C C . LYS A 1 193 ? -9.221 -33.601 0.119 1.00 49.44 193 LYS A C 1
ATOM 1554 O O . LYS A 1 193 ? -9.572 -34.747 -0.161 1.00 49.44 193 LYS A O 1
ATOM 1559 N N . GLU A 1 194 ? -8.418 -33.341 1.144 1.00 45.09 194 GLU A N 1
ATOM 1560 C CA . GLU A 1 194 ? -7.938 -34.363 2.075 1.00 45.09 194 GLU A CA 1
ATOM 1561 C C . GLU A 1 194 ? -8.593 -34.156 3.435 1.00 45.09 194 GLU A C 1
ATOM 1563 O O . GLU A 1 194 ? -8.064 -33.416 4.253 1.00 45.09 194 GLU A O 1
ATOM 1568 N N . GLY A 1 195 ? -9.743 -34.792 3.686 1.00 41.69 195 GLY A N 1
ATOM 1569 C CA . GLY A 1 195 ? -10.481 -34.713 4.954 1.00 41.69 195 GLY A CA 1
ATOM 1570 C C . GLY A 1 195 ? -9.662 -35.122 6.187 1.00 41.69 195 GLY A C 1
ATOM 1571 O O . GLY A 1 195 ? -9.862 -36.195 6.753 1.00 41.69 195 GLY A O 1
ATOM 1572 N N . ILE A 1 196 ? -8.757 -34.254 6.630 1.00 38.41 196 ILE A N 1
ATOM 1573 C CA . ILE A 1 196 ? -7.909 -34.428 7.796 1.00 38.41 196 ILE A CA 1
ATOM 1574 C C . ILE A 1 196 ? -8.593 -33.691 8.941 1.00 38.41 196 ILE A C 1
ATOM 1576 O O . ILE A 1 196 ? -8.507 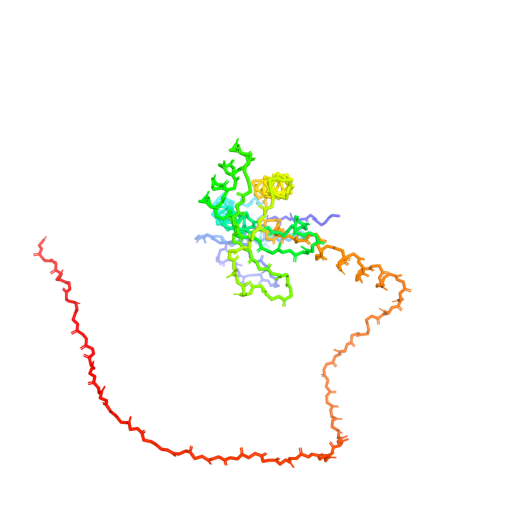-32.472 9.094 1.00 38.41 196 ILE A O 1
ATOM 1580 N N . GLN A 1 197 ? -9.292 -34.470 9.764 1.00 37.72 197 GLN A N 1
ATOM 1581 C CA . GLN A 1 197 ? -9.667 -34.069 11.112 1.00 37.72 197 GLN A CA 1
ATOM 1582 C C . GLN A 1 197 ? -8.404 -33.653 11.875 1.00 37.72 197 GLN A C 1
ATOM 1584 O O . GLN A 1 197 ? -7.538 -34.480 12.157 1.00 37.72 197 GLN A O 1
ATOM 1589 N N . THR A 1 198 ? -8.318 -32.382 12.262 1.00 32.84 198 THR A N 1
ATOM 1590 C CA . THR A 1 198 ? -7.428 -31.948 13.340 1.00 32.84 198 THR A CA 1
ATOM 1591 C C . THR A 1 198 ? -7.850 -32.656 14.623 1.00 32.84 198 THR A C 1
ATOM 1593 O O . THR A 1 198 ? -8.844 -32.280 15.243 1.00 32.84 198 THR A O 1
ATOM 1596 N N . GLN A 1 199 ? -7.107 -33.693 15.013 1.00 34.09 199 GLN A N 1
ATOM 1597 C CA . GLN A 1 199 ? -7.103 -34.156 16.394 1.00 34.09 199 GLN A CA 1
ATOM 1598 C C . GLN A 1 199 ? -6.414 -33.092 17.250 1.00 34.09 199 GLN A C 1
ATOM 1600 O O . GLN A 1 199 ? -5.286 -32.682 16.973 1.00 34.09 199 GLN A O 1
ATOM 1605 N N . GLU A 1 200 ? -7.117 -32.642 18.285 1.00 33.28 200 GLU A N 1
ATOM 1606 C CA . GLU A 1 200 ? -6.551 -31.871 19.384 1.00 33.28 200 GLU A CA 1
ATOM 1607 C C . GLU A 1 200 ? -5.405 -32.668 20.020 1.00 33.28 200 GLU A C 1
ATOM 1609 O O . GLU A 1 200 ? -5.623 -33.725 20.615 1.00 33.28 200 GLU A O 1
ATOM 1614 N N . ILE A 1 201 ? -4.176 -32.162 19.917 1.00 30.39 201 ILE A N 1
ATOM 1615 C CA . ILE A 1 201 ? -3.058 -32.676 20.707 1.00 30.39 201 ILE A CA 1
ATOM 1616 C C . ILE A 1 201 ? -2.990 -31.834 21.977 1.00 30.39 201 ILE A C 1
ATOM 1618 O O . ILE A 1 201 ? -2.550 -30.684 21.969 1.00 30.39 201 ILE A O 1
ATOM 1622 N N . THR A 1 202 ? -3.459 -32.420 23.075 1.00 32.34 202 THR A N 1
ATOM 1623 C CA . THR A 1 202 ? -3.208 -31.924 24.430 1.00 32.34 202 THR A CA 1
ATOM 1624 C C . THR A 1 202 ? -1.783 -32.287 24.878 1.00 32.34 202 THR A C 1
ATOM 1626 O O . THR A 1 202 ? -1.222 -33.287 24.422 1.00 32.34 202 THR A O 1
ATOM 1629 N N . PRO A 1 203 ? -1.159 -31.490 25.766 1.00 35.47 203 PRO A N 1
ATOM 1630 C CA . PRO A 1 203 ? 0.237 -31.682 26.138 1.00 35.47 203 PRO A CA 1
ATOM 1631 C C . PRO A 1 203 ? 0.389 -32.620 27.345 1.00 35.47 203 PRO A C 1
ATOM 1633 O O . PRO A 1 203 ? 0.040 -32.248 28.465 1.00 35.47 203 PRO A O 1
ATOM 1636 N N . SER A 1 204 ? 1.001 -33.797 27.163 1.00 29.97 204 SER A N 1
ATOM 1637 C CA . SER A 1 204 ? 1.899 -34.373 28.182 1.00 29.97 204 SER A CA 1
ATOM 1638 C C . SER A 1 204 ? 2.646 -35.640 27.759 1.00 29.97 204 SER A C 1
ATOM 1640 O O . SER A 1 204 ? 2.053 -36.666 27.457 1.00 29.97 204 SER A O 1
ATOM 1642 N N . GLN A 1 205 ? 3.966 -35.523 27.914 1.00 31.00 205 GLN A N 1
ATOM 1643 C CA . GLN A 1 205 ? 4.917 -36.477 28.490 1.00 31.00 205 GLN A CA 1
ATOM 1644 C C . GLN A 1 205 ? 5.264 -37.802 27.782 1.00 31.00 205 GLN A C 1
ATOM 1646 O O . GLN A 1 205 ? 4.509 -38.764 27.749 1.00 31.00 205 GLN A O 1
ATOM 1651 N N . ASN A 1 206 ? 6.571 -37.844 27.493 1.00 28.89 206 ASN A N 1
ATOM 1652 C CA . ASN A 1 206 ? 7.562 -38.884 27.801 1.00 28.89 206 ASN A CA 1
ATOM 1653 C C . ASN A 1 206 ? 8.146 -39.707 26.636 1.00 28.89 206 ASN A C 1
ATOM 1655 O O . ASN A 1 206 ? 7.615 -40.731 26.233 1.00 28.89 206 ASN A O 1
ATOM 1659 N N . ASN A 1 207 ? 9.328 -39.248 26.202 1.00 29.53 207 ASN A N 1
ATOM 1660 C CA . ASN A 1 207 ? 10.630 -39.903 26.409 1.00 29.53 207 ASN A CA 1
ATOM 1661 C C . ASN A 1 207 ? 10.811 -41.329 25.846 1.00 29.53 207 ASN A C 1
ATOM 1663 O O . ASN A 1 207 ? 10.326 -42.285 26.439 1.00 29.53 207 ASN A O 1
ATOM 1667 N N . GLN A 1 208 ? 11.630 -41.476 24.797 1.00 28.73 208 GLN A N 1
ATOM 1668 C CA . GLN A 1 208 ? 12.983 -42.063 24.875 1.00 28.73 208 GLN A CA 1
ATOM 1669 C C . GLN A 1 208 ? 13.533 -42.474 23.493 1.00 28.73 208 GLN A C 1
ATOM 1671 O O . GLN A 1 208 ? 12.842 -43.085 22.685 1.00 28.73 208 GLN A O 1
ATOM 1676 N N . ASN A 1 209 ? 14.836 -42.216 23.336 1.00 28.62 209 ASN A N 1
ATOM 1677 C CA . ASN A 1 209 ? 15.816 -42.892 22.476 1.00 28.62 209 ASN A CA 1
ATOM 1678 C C . ASN A 1 209 ? 15.782 -42.614 20.961 1.00 28.62 209 ASN A C 1
ATOM 1680 O O . ASN A 1 209 ? 15.037 -43.243 20.218 1.00 28.62 209 ASN A O 1
ATOM 1684 N N . ASN A 1 210 ? 16.753 -41.829 20.478 1.00 31.45 210 ASN A N 1
ATOM 1685 C CA . ASN A 1 210 ? 17.900 -42.462 19.818 1.00 31.45 210 ASN A CA 1
ATOM 1686 C C . ASN A 1 210 ? 19.132 -41.543 19.799 1.00 31.45 210 ASN A C 1
ATOM 1688 O O . ASN A 1 210 ? 19.081 -40.411 19.320 1.00 31.45 210 ASN A O 1
ATOM 1692 N N . GLU A 1 211 ? 20.224 -42.064 20.347 1.00 27.27 211 GLU A N 1
ATOM 1693 C CA . GLU A 1 211 ? 21.578 -41.525 20.267 1.00 27.27 211 GLU A CA 1
ATOM 1694 C C . GLU A 1 211 ? 22.242 -41.892 18.928 1.00 27.27 211 GLU A C 1
ATOM 1696 O O . GLU A 1 211 ? 21.863 -42.868 18.282 1.00 27.27 211 GLU A O 1
ATOM 1701 N N . ASN A 1 212 ? 23.324 -41.158 18.632 1.00 28.83 212 ASN A N 1
ATOM 1702 C CA . ASN A 1 212 ? 24.402 -41.420 17.666 1.00 28.83 212 ASN A CA 1
ATOM 1703 C C . ASN A 1 212 ? 24.104 -41.144 16.181 1.00 28.83 212 ASN A C 1
ATOM 1705 O O . ASN A 1 212 ? 23.097 -41.566 15.637 1.00 28.83 212 ASN A O 1
ATOM 1709 N N . SER A 1 213 ? 24.974 -40.491 15.407 1.00 29.00 213 SER A N 1
ATOM 1710 C CA . SER A 1 213 ? 26.329 -39.964 15.629 1.00 29.00 213 SER A CA 1
ATOM 1711 C C . SER A 1 213 ? 26.732 -39.161 14.384 1.00 29.00 213 SER A C 1
ATOM 1713 O O . SER A 1 213 ? 26.551 -39.665 13.278 1.00 29.00 213 SER A O 1
ATOM 1715 N N . ASN A 1 214 ? 27.315 -37.971 14.540 1.00 30.98 214 ASN A N 1
ATOM 1716 C CA . ASN A 1 214 ? 28.659 -37.658 14.024 1.00 30.98 214 ASN A CA 1
ATOM 1717 C C . ASN A 1 214 ? 29.001 -36.184 14.264 1.00 30.98 214 ASN A C 1
ATOM 1719 O O . ASN A 1 214 ? 28.540 -35.281 13.571 1.00 30.98 214 ASN A O 1
ATOM 1723 N N . GLN A 1 215 ? 29.861 -35.982 15.259 1.00 28.39 215 GLN A N 1
ATOM 1724 C CA . GLN A 1 215 ? 30.795 -34.870 15.336 1.00 28.39 215 GLN A CA 1
ATOM 1725 C C . GLN A 1 215 ? 32.006 -35.210 14.455 1.00 28.39 215 GLN A C 1
ATOM 1727 O O . GLN A 1 215 ? 32.425 -36.362 14.437 1.00 28.39 215 GLN A O 1
ATOM 1732 N N . GLU A 1 216 ? 32.606 -34.223 13.791 1.00 31.34 216 GLU A N 1
ATOM 1733 C CA . GLU A 1 216 ? 33.974 -33.795 14.119 1.00 31.34 216 GLU A CA 1
ATOM 1734 C C . GLU A 1 216 ? 34.448 -32.616 13.247 1.00 31.34 216 GLU A C 1
ATOM 1736 O O . GLU A 1 216 ? 34.484 -32.714 12.025 1.00 31.34 216 GLU A O 1
ATOM 1741 N N . LYS A 1 217 ? 34.910 -31.578 13.972 1.00 31.16 217 LYS A N 1
ATOM 1742 C CA . LYS A 1 217 ? 36.107 -30.733 13.753 1.00 31.16 217 LYS A CA 1
ATOM 1743 C C . LYS A 1 217 ? 36.098 -29.773 12.550 1.00 31.16 217 LYS A C 1
ATOM 1745 O O . LYS A 1 217 ? 35.785 -30.145 11.436 1.00 31.16 217 LYS A O 1
ATOM 1750 N N . THR A 1 218 ? 36.460 -28.501 12.716 1.00 29.05 218 THR A N 1
ATOM 1751 C CA . THR A 1 218 ? 37.699 -28.016 13.361 1.00 29.05 218 THR A CA 1
ATOM 1752 C C . THR A 1 218 ? 37.562 -26.660 14.064 1.00 29.05 218 THR A C 1
ATOM 1754 O O . THR A 1 218 ? 36.793 -25.798 13.649 1.00 29.05 218 THR A O 1
ATOM 1757 N N . GLN A 1 219 ? 38.387 -26.497 15.100 1.00 28.92 219 GLN A N 1
ATOM 1758 C CA . GLN A 1 219 ? 38.579 -25.334 15.965 1.00 28.92 219 GLN A CA 1
ATOM 1759 C C . GLN A 1 219 ? 39.951 -24.674 15.694 1.00 28.92 219 GLN A C 1
ATOM 1761 O O . GLN A 1 219 ? 40.886 -25.367 15.298 1.00 28.92 219 GLN A O 1
ATOM 1766 N N . ASP A 1 220 ? 40.017 -23.381 16.032 1.00 31.38 220 ASP A N 1
ATOM 1767 C CA . ASP A 1 220 ? 41.148 -22.562 16.521 1.00 31.38 220 ASP A CA 1
ATOM 1768 C C . ASP A 1 220 ? 42.279 -22.059 15.602 1.00 31.38 220 ASP A C 1
ATOM 1770 O O . ASP A 1 220 ? 42.997 -22.843 14.993 1.00 31.38 220 ASP A O 1
ATOM 1774 N N . VAL A 1 221 ? 42.448 -20.718 15.625 1.00 30.67 221 VAL A N 1
ATOM 1775 C CA . VAL A 1 221 ? 43.650 -19.864 15.889 1.00 30.67 221 VAL A CA 1
ATOM 1776 C C . VAL A 1 221 ? 43.112 -18.394 15.917 1.00 30.67 221 VAL A C 1
ATOM 1778 O O . VAL A 1 221 ? 42.617 -17.945 14.890 1.00 30.67 221 VAL A O 1
ATOM 1781 N N . ILE A 1 222 ? 42.862 -17.671 17.036 1.00 30.88 222 ILE A N 1
ATOM 1782 C CA . ILE A 1 222 ? 43.741 -16.986 18.039 1.00 30.88 222 ILE A CA 1
ATOM 1783 C C . ILE A 1 222 ? 44.769 -16.049 17.337 1.00 30.88 222 ILE A C 1
ATOM 1785 O O . ILE A 1 222 ? 45.520 -16.539 16.516 1.00 30.88 222 ILE A O 1
ATOM 1789 N N . GLU A 1 223 ? 44.910 -14.720 17.493 1.00 29.89 223 GLU A N 1
ATOM 1790 C CA . GLU A 1 223 ? 44.869 -13.795 18.643 1.00 29.89 223 GLU A CA 1
ATOM 1791 C C . GLU A 1 223 ? 45.080 -12.323 18.181 1.00 29.89 223 GLU A C 1
ATOM 1793 O O . GLU A 1 223 ? 45.716 -12.101 17.152 1.00 29.89 223 GLU A O 1
ATOM 1798 N N . GLY A 1 224 ? 44.704 -11.351 19.037 1.00 24.75 224 GLY A N 1
ATOM 1799 C CA . GLY A 1 224 ? 45.353 -10.025 19.206 1.00 24.75 224 GLY A CA 1
ATOM 1800 C C . GLY A 1 224 ? 44.902 -8.912 18.245 1.00 24.75 224 GLY A C 1
ATOM 1801 O O . GLY A 1 224 ? 44.928 -9.097 17.040 1.00 24.75 224 GLY A O 1
ATOM 1802 N N . ILE A 1 225 ? 44.516 -7.696 18.654 1.00 30.09 225 ILE A N 1
ATOM 1803 C CA . ILE A 1 225 ? 45.031 -6.743 19.668 1.00 30.09 225 ILE A CA 1
ATOM 1804 C C . ILE A 1 225 ? 43.855 -5.741 19.907 1.00 30.09 225 ILE A C 1
ATOM 1806 O O . ILE A 1 225 ? 43.244 -5.327 18.925 1.00 30.09 225 ILE A O 1
ATOM 1810 N N . LYS A 1 226 ? 43.313 -5.565 21.133 1.00 29.88 226 LYS A N 1
ATOM 1811 C CA . LYS A 1 226 ? 43.584 -4.471 22.115 1.00 29.88 226 LYS A CA 1
ATOM 1812 C C . LYS A 1 226 ? 43.531 -3.058 21.512 1.00 29.88 226 LYS A C 1
ATOM 1814 O O . LYS A 1 226 ? 44.009 -2.860 20.409 1.00 29.88 226 LYS A O 1
ATOM 1819 N N . ASP A 1 227 ? 43.093 -1.979 22.131 1.00 29.70 227 ASP A N 1
ATOM 1820 C CA . ASP A 1 227 ? 42.387 -1.566 23.345 1.00 29.70 227 ASP A CA 1
ATOM 1821 C C . ASP A 1 227 ? 41.995 -0.101 22.998 1.00 29.70 227 ASP A C 1
ATOM 1823 O O . ASP A 1 227 ? 42.668 0.521 22.173 1.00 29.70 227 ASP A O 1
ATOM 1827 N N . ASP A 1 228 ? 40.893 0.430 23.528 1.00 32.78 228 ASP A N 1
ATOM 1828 C CA . ASP A 1 228 ? 40.883 1.725 24.237 1.00 32.78 228 ASP A CA 1
ATOM 1829 C C . ASP A 1 228 ? 39.466 2.295 24.418 1.00 32.78 228 ASP A C 1
ATOM 1831 O O . ASP A 1 228 ? 38.641 2.411 23.509 1.00 32.78 228 ASP A O 1
ATOM 1835 N N . GLU A 1 229 ? 39.226 2.610 25.685 1.00 31.95 229 GLU A N 1
ATOM 1836 C CA . GLU A 1 229 ? 38.085 3.257 26.311 1.00 31.95 229 GLU A CA 1
ATOM 1837 C C . GLU A 1 229 ? 37.976 4.742 25.910 1.00 31.95 229 GLU A C 1
ATOM 1839 O O . GLU A 1 229 ? 38.996 5.401 25.775 1.00 31.95 229 GLU A O 1
ATOM 1844 N N . GLU A 1 230 ? 36.761 5.314 25.861 1.00 31.50 230 GLU A N 1
ATOM 1845 C CA . GLU A 1 230 ? 36.437 6.523 26.654 1.00 31.50 230 GLU A CA 1
ATOM 1846 C C . GLU A 1 230 ? 34.940 6.918 26.603 1.00 31.50 230 GLU A C 1
ATOM 1848 O O . GLU A 1 230 ? 34.400 7.432 25.629 1.00 31.50 230 GLU A O 1
ATOM 1853 N 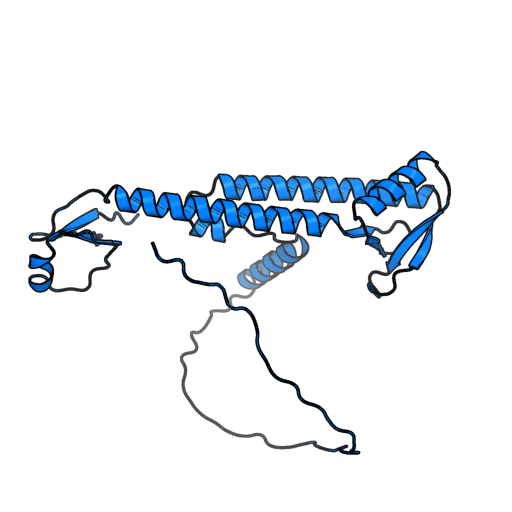N . ILE A 1 231 ? 34.253 6.621 27.708 1.00 32.09 231 ILE A N 1
ATOM 1854 C CA . ILE A 1 231 ? 33.516 7.540 28.597 1.00 32.09 231 ILE A CA 1
ATOM 1855 C C . ILE A 1 231 ? 32.731 8.738 27.990 1.00 32.09 231 ILE A C 1
ATOM 1857 O O . ILE A 1 231 ? 33.234 9.818 27.722 1.00 32.09 231 ILE A O 1
ATOM 1861 N N . THR A 1 232 ? 31.409 8.555 27.989 1.00 30.48 232 THR A N 1
ATOM 1862 C CA . THR A 1 232 ? 30.301 9.386 28.523 1.00 30.48 232 THR A CA 1
ATOM 1863 C C . THR A 1 232 ? 30.442 10.899 28.864 1.00 30.48 232 THR A C 1
ATOM 1865 O O . THR A 1 232 ? 31.217 11.299 29.726 1.00 30.48 232 THR A O 1
ATOM 1868 N N . LYS A 1 233 ? 29.382 11.625 28.441 1.00 31.19 233 LYS A N 1
ATOM 1869 C CA . LYS A 1 233 ? 28.686 12.822 29.005 1.00 31.19 233 LYS A CA 1
ATOM 1870 C C . LYS A 1 233 ? 29.119 14.217 28.537 1.00 31.19 233 LYS A C 1
ATOM 1872 O O . LYS A 1 233 ? 30.174 14.697 28.919 1.00 31.19 233 LYS A O 1
ATOM 1877 N N . GLN A 1 234 ? 28.158 14.946 27.947 1.00 28.09 234 GLN A N 1
ATOM 1878 C CA . GLN A 1 234 ? 27.730 16.285 28.398 1.00 28.09 234 GLN A CA 1
ATOM 1879 C C . GLN A 1 234 ? 26.499 16.781 27.611 1.00 28.09 234 GLN A C 1
ATOM 1881 O O . GLN A 1 234 ? 26.595 17.074 26.427 1.00 28.09 234 GLN A O 1
ATOM 1886 N N . THR A 1 235 ? 25.349 16.958 28.270 1.00 27.53 235 THR A N 1
ATOM 1887 C CA . THR A 1 235 ? 24.416 18.051 27.933 1.00 27.53 235 THR A CA 1
ATOM 1888 C C . THR A 1 235 ? 23.640 18.443 29.189 1.00 27.53 235 THR A C 1
ATOM 1890 O O . THR A 1 235 ? 22.808 17.696 29.697 1.00 27.53 235 THR A O 1
ATOM 1893 N N . THR A 1 236 ? 23.963 19.628 29.698 1.00 27.61 236 THR A N 1
ATOM 1894 C CA . THR A 1 236 ? 23.267 20.331 30.775 1.00 27.61 236 THR A CA 1
ATOM 1895 C C . THR A 1 236 ? 22.259 21.276 30.125 1.00 27.61 236 THR A C 1
ATOM 1897 O O . THR A 1 236 ? 22.664 22.140 29.353 1.00 27.61 236 THR A O 1
ATOM 1900 N N . LEU A 1 237 ? 20.969 21.156 30.447 1.00 28.72 237 LEU A N 1
ATOM 1901 C CA . LEU A 1 237 ? 19.969 22.195 30.177 1.00 28.72 237 LEU A CA 1
ATOM 1902 C C . LEU A 1 237 ? 19.495 22.762 31.514 1.00 28.72 237 LEU A C 1
ATOM 1904 O O . LEU A 1 237 ? 19.025 22.043 32.397 1.00 28.72 237 LEU A O 1
ATOM 1908 N N . GLN A 1 238 ? 19.737 24.060 31.669 1.00 34.59 238 GLN A N 1
ATOM 1909 C CA . GLN A 1 238 ? 19.458 24.845 32.858 1.00 34.59 238 GLN A CA 1
ATOM 1910 C C . GLN A 1 238 ? 17.951 24.985 33.084 1.00 34.59 238 GLN A C 1
ATOM 1912 O O . GLN A 1 238 ? 17.175 25.187 32.155 1.00 34.59 238 GLN A O 1
ATOM 1917 N N . LYS A 1 239 ? 17.563 24.906 34.356 1.00 35.00 239 LYS A N 1
ATOM 1918 C CA . LYS A 1 239 ? 16.227 25.202 34.862 1.00 35.00 239 LYS A CA 1
ATOM 1919 C C . LYS A 1 239 ? 16.175 26.682 35.238 1.00 35.00 239 LYS A C 1
ATOM 1921 O O . LYS A 1 239 ? 16.927 27.117 36.110 1.00 35.00 239 LYS A O 1
ATOM 1926 N N . GLU A 1 240 ? 15.296 27.432 34.589 1.00 39.69 240 GLU A N 1
ATOM 1927 C CA . GLU A 1 240 ? 14.984 28.819 34.928 1.00 39.69 240 GLU A CA 1
ATOM 1928 C C . GLU A 1 240 ? 14.317 28.911 36.313 1.00 39.69 240 GLU A C 1
ATOM 1930 O O . GLU A 1 240 ? 13.490 28.081 36.701 1.00 39.69 240 GLU A O 1
ATOM 1935 N N . ARG A 1 241 ? 14.691 29.948 37.068 1.00 41.25 241 ARG A N 1
ATOM 1936 C CA . ARG A 1 241 ? 13.926 30.496 38.191 1.00 41.25 241 ARG A CA 1
ATOM 1937 C C . ARG A 1 241 ? 13.699 31.977 37.907 1.00 41.25 241 ARG A C 1
ATOM 1939 O O . ARG A 1 241 ? 14.642 32.756 38.048 1.00 41.25 241 ARG A O 1
ATOM 1946 N N . LYS A 1 242 ? 12.461 32.348 37.597 1.00 42.25 242 LYS A N 1
ATOM 1947 C CA . LYS A 1 242 ? 11.664 33.349 38.322 1.00 42.25 242 LYS A CA 1
ATOM 1948 C C . LYS A 1 242 ? 10.246 33.367 37.778 1.00 42.25 242 LYS A C 1
ATOM 1950 O O . LYS A 1 242 ? 10.108 33.301 36.543 1.00 42.25 242 LYS A O 1
#

Radius of gyration: 31.45 Å; chains: 1; bounding box: 77×76×76 Å

Foldseek 3Di:
DQDKWKWKAFPVCPVVDDDDFDFDDDDPTITMTIDSDDDDPPIHTDDDDPVSVVVQVVVLVVLLVVLLVVLVVVLLVQLQWDWDCLVVATKIAGRDPVLLVVLVVLLVVLAWFFGWIGHPVCRPPIDRDIGHSSSSVRVNVRSVVSNVVSVVVSVVLSVQSVPDPHPVSNVVRDDQDVVNVVVVVVVVVVCVVPVDPPDDDDDDDDDDDDDDDDDDDDDDDDDDDDDDDDDDDDDDDDDDDD